Protein AF-A0A2E1KJW1-F1 (afdb_monomer)

Radius of gyration: 32.46 Å; Cα contacts (8 Å, |Δi|>4): 48; chains: 1; bounding box: 74×48×108 Å

Sequence (184 aa):
MDSSLVGLLSAVLAGAAVVVALVLAKLLSVRRAYRTAWRNCFRPGGDWSWRRGRRELADLVNLYFGGLLLVAGAGVLAGLLMVGAIVLYRADGWRSTGGYLSNEASGDVASPPGVLLCALCLLVGFAATVQLQVNAMTHYRKRLRSRRRQYRAVDDRRRRDAYLAESDSLEDEATSSPPSGFAG

pLDDT: mean 74.55, std 13.38, range [37.12, 91.81]

Structure (mmCIF, N/CA/C/O backbone):
data_AF-A0A2E1KJW1-F1
#
_entry.id   AF-A0A2E1KJW1-F1
#
loop_
_atom_site.group_PDB
_atom_site.id
_atom_site.type_symbol
_atom_site.label_atom_id
_atom_site.label_alt_id
_atom_site.label_comp_id
_atom_site.label_asym_id
_atom_site.label_entity_id
_atom_site.label_seq_id
_atom_site.pdbx_PDB_ins_code
_atom_site.Cartn_x
_atom_site.Cartn_y
_atom_site.Cartn_z
_atom_site.occupancy
_atom_site.B_iso_or_equiv
_atom_site.auth_seq_id
_atom_site.auth_comp_id
_atom_site.auth_asym_id
_atom_site.auth_atom_id
_atom_site.pdbx_PDB_model_num
ATOM 1 N N . MET A 1 1 ? 18.568 -17.577 -36.295 1.00 54.03 1 MET A N 1
ATOM 2 C CA . MET A 1 1 ? 17.895 -16.626 -35.386 1.00 54.03 1 MET A CA 1
ATOM 3 C C . MET A 1 1 ? 18.906 -15.564 -35.034 1.00 54.03 1 MET A C 1
ATOM 5 O O . MET A 1 1 ? 19.963 -15.916 -34.526 1.00 54.03 1 MET A O 1
ATOM 9 N N . ASP A 1 2 ? 18.608 -14.311 -35.353 1.00 70.06 2 ASP A N 1
ATOM 10 C CA . ASP A 1 2 ? 19.547 -13.208 -35.163 1.00 70.06 2 ASP A CA 1
ATOM 11 C C . ASP A 1 2 ? 19.798 -12.977 -33.671 1.00 70.06 2 ASP A C 1
ATOM 13 O O . ASP A 1 2 ? 18.869 -12.968 -32.857 1.00 70.06 2 ASP A O 1
ATOM 17 N N . SER A 1 3 ? 21.062 -12.792 -33.300 1.00 72.62 3 SER A N 1
ATOM 18 C CA . SER A 1 3 ? 21.500 -12.517 -31.925 1.00 72.62 3 SER A CA 1
ATOM 19 C C . SER A 1 3 ? 20.813 -11.282 -31.321 1.00 72.62 3 SER A C 1
ATOM 21 O O . SER A 1 3 ? 20.571 -11.233 -30.115 1.00 72.62 3 SER A O 1
ATOM 23 N N . SER A 1 4 ? 20.410 -10.328 -32.163 1.00 68.94 4 SER A N 1
ATOM 24 C CA . SER A 1 4 ? 19.613 -9.149 -31.803 1.00 68.94 4 SER A CA 1
ATOM 25 C C . SER A 1 4 ? 18.188 -9.499 -31.352 1.00 68.94 4 SER A C 1
ATOM 27 O O . SER A 1 4 ? 17.682 -8.929 -30.387 1.00 68.94 4 SER A O 1
ATOM 29 N N . LEU A 1 5 ? 17.551 -10.477 -31.997 1.00 73.00 5 LEU A N 1
ATOM 30 C CA . LEU A 1 5 ? 16.189 -10.922 -31.690 1.00 73.00 5 LEU A CA 1
ATOM 31 C C . LEU A 1 5 ? 16.152 -11.690 -30.360 1.00 73.00 5 LEU A C 1
ATOM 33 O O . LEU A 1 5 ? 15.242 -11.503 -29.552 1.00 73.00 5 LEU A O 1
ATOM 37 N N . VAL A 1 6 ? 17.192 -12.488 -30.093 1.00 77.69 6 VAL A N 1
ATOM 38 C CA . VAL A 1 6 ? 17.377 -13.199 -28.816 1.00 77.69 6 VAL A CA 1
ATOM 39 C C . VAL A 1 6 ? 17.620 -12.219 -27.660 1.00 77.69 6 VAL A C 1
ATOM 41 O O . VAL A 1 6 ? 17.035 -12.386 -26.590 1.00 77.69 6 VAL A O 1
ATOM 44 N N . GLY A 1 7 ? 18.426 -11.171 -27.874 1.00 74.38 7 GLY A N 1
ATOM 45 C CA . GLY A 1 7 ? 18.665 -10.122 -26.875 1.00 74.38 7 GLY A CA 1
ATOM 46 C C . GLY A 1 7 ? 17.419 -9.289 -26.549 1.00 74.38 7 GLY A C 1
ATOM 47 O O . GLY A 1 7 ? 17.171 -8.954 -25.393 1.00 74.38 7 GLY A O 1
ATOM 48 N N . LEU A 1 8 ? 16.588 -8.999 -27.552 1.00 73.62 8 LEU A N 1
ATOM 49 C CA . LEU A 1 8 ? 15.354 -8.236 -27.356 1.00 73.62 8 LEU A CA 1
ATOM 50 C C . LEU A 1 8 ? 14.294 -9.070 -26.616 1.00 73.62 8 LEU A C 1
ATOM 52 O O . LEU A 1 8 ? 13.663 -8.580 -25.679 1.00 73.62 8 LEU A O 1
ATOM 56 N N . LEU A 1 9 ? 14.155 -10.354 -26.965 1.00 77.19 9 LEU A N 1
ATOM 57 C CA . LEU A 1 9 ? 13.274 -11.291 -26.259 1.00 77.19 9 LEU A CA 1
ATOM 58 C C . LEU A 1 9 ? 13.678 -11.484 -24.793 1.00 77.19 9 LEU A C 1
ATOM 60 O O . LEU A 1 9 ? 12.808 -11.481 -23.921 1.00 77.19 9 LEU A O 1
ATOM 64 N N . SER A 1 10 ? 14.975 -11.621 -24.502 1.00 77.44 10 SER A N 1
ATOM 65 C CA . SER A 1 10 ? 15.451 -11.794 -23.125 1.00 77.44 10 SER A CA 1
ATOM 66 C C . SER A 1 10 ? 15.222 -10.542 -22.272 1.00 77.44 10 SER A C 1
ATOM 68 O O . SER A 1 10 ? 14.788 -10.666 -21.126 1.00 77.44 10 SER A O 1
ATOM 70 N N . ALA A 1 11 ? 15.405 -9.342 -22.835 1.00 73.19 11 ALA A N 1
ATOM 71 C CA . ALA A 1 11 ? 15.118 -8.079 -22.156 1.00 73.19 11 ALA A CA 1
ATOM 72 C C . ALA A 1 11 ? 13.618 -7.898 -21.856 1.00 73.19 11 ALA A C 1
ATOM 74 O O . ALA A 1 11 ? 13.251 -7.524 -20.740 1.00 73.19 11 ALA A O 1
ATOM 75 N N . VAL A 1 12 ? 12.740 -8.223 -22.813 1.00 76.38 12 VAL A N 1
ATOM 76 C CA . VAL A 1 12 ? 11.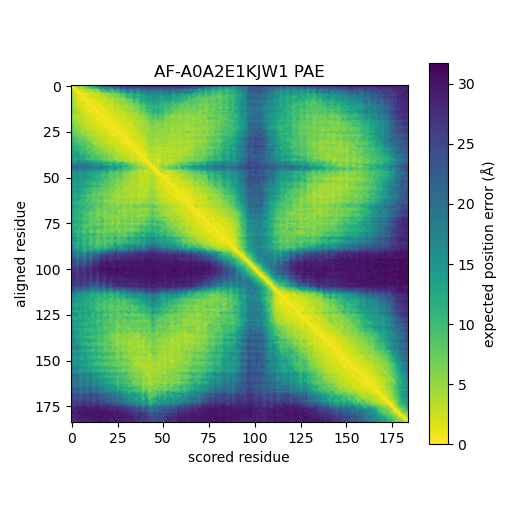279 -8.189 -22.613 1.00 76.38 12 VAL A CA 1
ATOM 77 C C . VAL A 1 12 ? 10.852 -9.183 -21.530 1.00 76.38 12 VAL A C 1
ATOM 79 O O . VAL A 1 12 ? 10.085 -8.822 -20.636 1.00 76.38 12 VAL A O 1
ATOM 82 N N . LEU A 1 13 ? 11.372 -10.414 -21.568 1.00 81.44 13 LEU A N 1
ATOM 83 C CA . LEU A 1 13 ? 11.085 -11.441 -20.562 1.00 81.44 13 LEU A CA 1
ATOM 84 C C . LEU A 1 13 ? 11.563 -11.025 -19.166 1.00 81.44 13 LEU A C 1
ATOM 86 O O . LEU A 1 13 ? 10.821 -11.184 -18.196 1.00 81.44 13 LEU A O 1
ATOM 90 N N . ALA A 1 14 ? 12.763 -10.450 -19.059 1.00 77.06 14 ALA A N 1
ATOM 91 C CA . ALA A 1 14 ? 13.293 -9.944 -17.796 1.00 77.06 14 ALA A CA 1
ATOM 92 C C . ALA A 1 14 ? 12.436 -8.792 -17.243 1.00 77.06 14 ALA A C 1
ATOM 94 O O . ALA A 1 14 ? 12.060 -8.812 -16.069 1.00 77.06 14 ALA A O 1
ATOM 95 N N . GLY A 1 15 ? 12.058 -7.826 -18.086 1.00 72.31 15 GLY A N 1
ATOM 96 C CA . GLY A 1 15 ? 11.175 -6.723 -17.700 1.00 72.31 15 GLY A CA 1
ATOM 97 C C . GLY A 1 15 ? 9.801 -7.208 -17.231 1.00 72.31 15 GLY A C 1
ATOM 98 O O . GLY A 1 15 ? 9.325 -6.804 -16.167 1.00 72.31 15 GLY A O 1
ATOM 99 N N . ALA A 1 16 ? 9.191 -8.140 -17.969 1.00 74.94 16 ALA A N 1
ATOM 100 C CA . ALA A 1 16 ? 7.921 -8.753 -17.592 1.00 74.94 16 ALA A CA 1
ATOM 101 C C . ALA A 1 16 ? 8.022 -9.500 -16.252 1.00 74.94 16 ALA A C 1
ATOM 103 O O . ALA A 1 16 ? 7.163 -9.326 -15.385 1.00 74.94 16 ALA A O 1
ATOM 104 N N . ALA A 1 17 ? 9.092 -10.271 -16.037 1.00 78.94 17 ALA A N 1
ATOM 105 C CA . ALA A 1 17 ? 9.323 -10.985 -14.784 1.00 78.94 17 ALA A CA 1
ATOM 106 C C . ALA A 1 17 ? 9.437 -10.029 -13.583 1.00 78.94 17 ALA A C 1
ATOM 108 O O . ALA A 1 17 ? 8.853 -10.295 -12.530 1.00 78.94 17 ALA A O 1
ATOM 109 N N . VAL A 1 18 ? 10.119 -8.890 -13.743 1.00 78.69 18 VAL A N 1
ATOM 110 C CA . VAL A 1 18 ? 10.229 -7.863 -12.693 1.00 78.69 18 VAL A CA 1
ATOM 111 C C . VAL A 1 18 ? 8.864 -7.257 -12.365 1.00 78.69 18 VAL A C 1
ATOM 113 O O . VAL A 1 18 ? 8.504 -7.165 -11.190 1.00 78.69 18 VAL A O 1
ATOM 116 N N . VAL A 1 19 ? 8.068 -6.893 -13.374 1.00 74.94 19 VAL A N 1
ATOM 117 C CA . VAL A 1 19 ? 6.715 -6.350 -13.156 1.00 74.94 19 VAL A CA 1
ATOM 118 C C . VAL A 1 19 ? 5.833 -7.366 -12.428 1.00 74.94 19 VAL A C 1
ATOM 120 O O . VAL A 1 19 ? 5.185 -7.023 -11.436 1.00 74.94 19 VAL A O 1
ATOM 123 N N . VAL A 1 20 ? 5.859 -8.633 -12.853 1.00 80.00 20 VAL A N 1
ATOM 124 C CA . VAL A 1 20 ? 5.116 -9.722 -12.202 1.00 80.00 20 VAL A CA 1
ATOM 125 C C . VAL A 1 20 ? 5.563 -9.901 -10.749 1.00 80.00 20 VAL A C 1
ATOM 127 O O . VAL A 1 20 ? 4.719 -9.988 -9.855 1.00 80.00 20 VAL A O 1
ATOM 130 N N . ALA A 1 21 ? 6.871 -9.888 -10.478 1.00 79.75 21 ALA A N 1
ATOM 131 C CA . ALA A 1 21 ? 7.405 -9.997 -9.124 1.00 79.75 21 ALA A CA 1
ATOM 132 C C . ALA A 1 21 ? 6.950 -8.833 -8.223 1.00 79.75 21 ALA A C 1
ATOM 134 O O . ALA A 1 21 ? 6.549 -9.062 -7.078 1.00 79.75 21 ALA A O 1
ATOM 135 N N . LEU A 1 22 ? 6.941 -7.598 -8.737 1.00 77.62 22 LEU A N 1
ATOM 136 C CA . LEU A 1 22 ? 6.462 -6.417 -8.010 1.00 77.62 22 LEU A CA 1
ATOM 137 C C . LEU A 1 22 ? 4.961 -6.504 -7.701 1.00 77.62 22 LEU A C 1
ATOM 139 O O . LEU A 1 22 ? 4.546 -6.231 -6.568 1.00 77.62 22 LEU A O 1
ATOM 143 N N . VAL A 1 23 ? 4.152 -6.946 -8.669 1.00 78.56 23 VAL A N 1
ATOM 144 C CA . VAL A 1 23 ? 2.714 -7.194 -8.482 1.00 78.56 23 VAL A CA 1
ATOM 145 C C . VAL A 1 23 ? 2.491 -8.238 -7.390 1.00 78.56 23 VAL A C 1
ATOM 147 O O . VAL A 1 23 ? 1.733 -7.994 -6.448 1.00 78.56 23 VAL A O 1
ATOM 150 N N . LEU A 1 24 ? 3.181 -9.379 -7.459 1.00 82.38 24 LEU A N 1
ATOM 151 C CA . LEU A 1 24 ? 3.071 -10.452 -6.467 1.00 82.38 24 LEU A CA 1
ATOM 152 C C . LEU A 1 24 ? 3.485 -9.989 -5.071 1.00 82.38 24 LEU A C 1
ATOM 154 O O . LEU A 1 24 ? 2.742 -10.195 -4.106 1.00 82.38 24 LEU A O 1
ATOM 158 N N . ALA A 1 25 ? 4.632 -9.320 -4.947 1.00 81.50 25 ALA A N 1
ATOM 159 C CA . ALA A 1 25 ? 5.093 -8.768 -3.678 1.00 81.50 25 ALA A CA 1
ATOM 160 C C . ALA A 1 25 ? 4.050 -7.810 -3.081 1.00 81.50 25 ALA A C 1
ATOM 162 O O . ALA A 1 25 ? 3.764 -7.850 -1.874 1.00 81.50 25 ALA A O 1
ATOM 163 N N . LYS A 1 26 ? 3.414 -6.990 -3.926 1.00 79.25 26 LYS A N 1
ATOM 164 C CA . LYS A 1 26 ? 2.377 -6.062 -3.487 1.00 79.25 26 LYS A CA 1
ATOM 165 C C . LYS A 1 26 ? 1.096 -6.776 -3.063 1.00 79.25 26 LYS A C 1
ATOM 167 O O . LYS A 1 26 ? 0.581 -6.471 -1.984 1.0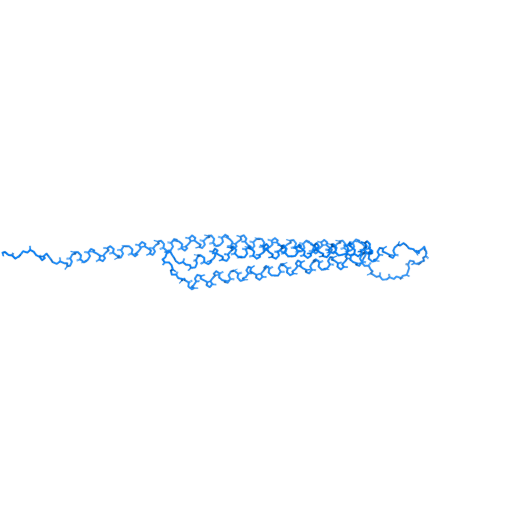0 79.25 26 LYS A O 1
ATOM 172 N N . LEU A 1 27 ? 0.624 -7.754 -3.835 1.00 79.56 27 LEU A N 1
ATOM 173 C CA . LEU A 1 27 ? -0.538 -8.579 -3.491 1.00 79.56 27 LEU A CA 1
ATOM 174 C C . LEU A 1 27 ? -0.329 -9.309 -2.162 1.00 79.56 27 LEU A C 1
ATOM 176 O O . LEU A 1 27 ? -1.214 -9.301 -1.307 1.00 79.56 27 LEU A O 1
ATOM 180 N N . LEU A 1 28 ? 0.859 -9.871 -1.930 1.00 83.81 28 LEU A N 1
ATOM 181 C CA . LEU A 1 28 ? 1.201 -10.516 -0.662 1.00 83.81 28 LEU A CA 1
ATOM 182 C C . LEU A 1 28 ? 1.206 -9.521 0.507 1.00 83.81 28 LEU A C 1
ATOM 184 O O . LEU A 1 28 ? 0.689 -9.834 1.584 1.00 83.81 28 LEU A O 1
ATOM 188 N N . SER A 1 29 ? 1.746 -8.316 0.306 1.00 81.50 29 SER A N 1
ATOM 189 C CA . SER A 1 29 ? 1.762 -7.256 1.322 1.00 81.50 29 SER A CA 1
ATOM 190 C C . SER A 1 29 ? 0.348 -6.801 1.701 1.00 81.50 29 SER A C 1
ATOM 192 O O . SER A 1 29 ? 0.015 -6.744 2.890 1.00 81.50 29 SER A O 1
ATOM 194 N N . VAL A 1 30 ? -0.510 -6.553 0.704 1.00 79.88 30 VAL A N 1
ATOM 195 C CA . VAL A 1 30 ? -1.915 -6.170 0.909 1.00 79.88 30 VAL A CA 1
ATOM 196 C C . VAL A 1 30 ? -2.696 -7.314 1.546 1.00 79.88 30 VAL A C 1
ATOM 198 O O . VAL A 1 30 ? -3.411 -7.086 2.513 1.00 79.88 30 VAL A O 1
ATOM 201 N N . ARG A 1 31 ? -2.501 -8.563 1.106 1.00 84.12 31 ARG A N 1
ATOM 202 C CA . ARG A 1 31 ? -3.163 -9.738 1.695 1.00 84.12 31 ARG A CA 1
ATOM 203 C C . ARG A 1 31 ? -2.821 -9.908 3.175 1.00 84.12 31 ARG A C 1
ATOM 205 O O . ARG A 1 31 ? -3.702 -10.208 3.981 1.00 84.12 31 ARG A O 1
ATOM 212 N N . ARG A 1 32 ? -1.552 -9.711 3.554 1.00 84.06 32 ARG A N 1
ATOM 213 C CA . ARG A 1 32 ? -1.122 -9.747 4.963 1.00 84.06 32 ARG A CA 1
ATOM 214 C C . ARG A 1 32 ? -1.782 -8.626 5.767 1.00 84.06 32 ARG A C 1
ATOM 216 O O . ARG A 1 32 ? -2.324 -8.906 6.834 1.00 84.06 32 ARG A O 1
ATOM 223 N N . ALA A 1 33 ? -1.780 -7.401 5.237 1.00 81.12 33 ALA A N 1
ATOM 224 C CA . ALA A 1 33 ? -2.428 -6.246 5.856 1.00 81.12 33 ALA A CA 1
ATOM 225 C C . ALA A 1 33 ? -3.940 -6.463 6.041 1.00 81.12 33 ALA A C 1
ATOM 227 O O . ALA A 1 33 ? -4.448 -6.287 7.149 1.00 81.12 33 ALA A O 1
ATOM 228 N N . TYR A 1 34 ? -4.616 -6.949 4.997 1.00 83.62 34 TYR A N 1
ATOM 229 C CA . TYR A 1 34 ? -6.035 -7.288 4.988 1.00 83.62 34 TYR A CA 1
ATOM 230 C C . TYR A 1 34 ? -6.374 -8.287 6.092 1.00 83.62 34 TYR A C 1
ATOM 232 O O . TYR A 1 34 ? -7.239 -8.013 6.915 1.00 83.62 34 TYR A O 1
ATOM 240 N N . ARG A 1 35 ? -5.644 -9.408 6.196 1.00 85.75 35 ARG A N 1
ATOM 241 C CA . ARG A 1 35 ? -5.894 -10.398 7.261 1.00 85.75 35 ARG A CA 1
ATOM 242 C C . ARG A 1 35 ? -5.772 -9.795 8.661 1.00 85.75 35 ARG A C 1
ATOM 244 O O . ARG A 1 35 ? -6.568 -10.122 9.538 1.00 85.75 35 ARG A O 1
ATOM 251 N N . THR A 1 36 ? -4.775 -8.941 8.900 1.00 82.88 36 THR A N 1
ATOM 252 C CA . THR A 1 36 ? -4.613 -8.287 10.209 1.00 82.88 36 THR A CA 1
ATOM 253 C C . THR A 1 36 ? -5.707 -7.267 10.503 1.00 82.88 36 THR A C 1
ATOM 255 O O . THR A 1 36 ? -6.184 -7.217 11.633 1.00 82.88 36 THR A O 1
ATOM 258 N N . ALA A 1 37 ? -6.128 -6.493 9.505 1.00 84.06 37 ALA A N 1
ATOM 259 C CA . ALA A 1 37 ? -7.231 -5.549 9.625 1.00 84.06 37 ALA A CA 1
ATOM 260 C C . ALA A 1 37 ? -8.561 -6.273 9.889 1.00 84.06 37 ALA A C 1
ATOM 262 O O . ALA A 1 37 ? -9.295 -5.914 10.806 1.00 84.06 37 ALA A O 1
ATOM 263 N N . TRP A 1 38 ? -8.813 -7.367 9.167 1.00 85.69 38 TRP A N 1
ATOM 264 C CA . TRP A 1 38 ? -10.008 -8.193 9.322 1.00 85.69 38 TRP A CA 1
ATOM 265 C C . TRP A 1 38 ? -10.120 -8.779 10.733 1.00 85.69 38 TRP A C 1
ATOM 267 O O . TRP A 1 38 ? -11.168 -8.696 11.363 1.00 85.69 38 TRP A O 1
ATOM 277 N N . ARG A 1 39 ? -9.008 -9.271 11.298 1.00 84.19 39 ARG A N 1
ATOM 278 C CA . ARG A 1 39 ? -8.963 -9.746 12.693 1.00 84.19 39 ARG A CA 1
ATOM 279 C C . ARG A 1 39 ? -9.291 -8.660 13.720 1.00 84.19 39 ARG A C 1
ATOM 281 O O . ARG A 1 39 ? -9.816 -8.987 14.774 1.00 84.19 39 ARG A O 1
ATOM 288 N N . ASN A 1 40 ? -8.993 -7.392 13.438 1.00 82.69 40 ASN A N 1
ATOM 289 C CA . ASN A 1 40 ? -9.325 -6.286 14.345 1.00 82.69 40 ASN A CA 1
ATOM 290 C C . ASN A 1 40 ? -10.816 -5.908 14.308 1.00 82.69 40 ASN A C 1
ATOM 292 O O . ASN A 1 40 ? -11.286 -5.174 15.179 1.00 82.69 40 ASN A O 1
ATOM 296 N N . CYS A 1 41 ? -11.550 -6.368 13.295 1.00 85.50 41 CYS A N 1
ATOM 297 C CA . CYS A 1 41 ? -12.973 -6.087 13.149 1.00 85.50 41 CYS A CA 1
ATOM 298 C C . CYS A 1 41 ? -13.842 -7.013 14.009 1.00 85.50 41 CYS A C 1
ATOM 300 O O . CYS A 1 41 ? -14.960 -6.634 14.362 1.00 85.50 41 CYS A O 1
ATOM 302 N N . PHE A 1 42 ? -13.308 -8.175 14.389 1.00 85.25 42 PHE A N 1
ATOM 303 C CA . PHE A 1 42 ? -13.938 -9.089 15.331 1.00 85.25 42 PHE A CA 1
ATOM 304 C C . PHE A 1 42 ? -13.657 -8.667 16.771 1.00 85.25 42 PHE A C 1
ATOM 306 O O . PHE A 1 42 ? -12.525 -8.346 17.146 1.00 85.25 42 PHE A O 1
ATOM 313 N N . ARG A 1 43 ? -14.708 -8.670 17.583 1.00 80.88 43 ARG A N 1
ATOM 314 C CA . ARG A 1 43 ? -14.612 -8.571 19.036 1.00 80.88 43 ARG A CA 1
ATOM 315 C C . ARG A 1 43 ? -14.106 -9.892 19.608 1.00 80.88 43 ARG A C 1
ATOM 317 O O . ARG A 1 43 ? -14.244 -10.935 18.969 1.00 80.88 43 ARG A O 1
ATOM 324 N N . PRO A 1 44 ? -13.570 -9.889 20.834 1.00 76.75 44 PRO A N 1
ATOM 325 C CA . PRO A 1 44 ? -13.067 -11.114 21.437 1.00 76.75 44 PRO A CA 1
ATOM 326 C C . PRO A 1 44 ? -14.178 -12.111 21.849 1.00 76.75 44 PRO A C 1
ATOM 328 O O . PRO A 1 44 ? -13.847 -13.193 22.316 1.00 76.75 44 PRO A O 1
ATOM 331 N N . GLY A 1 45 ? -15.461 -11.780 21.637 1.00 77.25 45 GLY A N 1
ATOM 332 C CA . GLY A 1 45 ? -16.608 -12.706 21.686 1.00 77.25 45 GLY A CA 1
ATOM 333 C C . GLY A 1 45 ? -17.078 -13.227 20.317 1.00 77.25 45 GLY A C 1
ATOM 334 O O . GLY A 1 45 ? -18.123 -13.849 20.238 1.00 77.25 45 GLY A O 1
ATOM 335 N N . GLY A 1 46 ? -16.349 -12.951 19.229 1.00 80.50 46 GLY A N 1
ATOM 336 C CA . GLY A 1 46 ? -16.716 -13.389 17.873 1.00 80.50 46 GLY A CA 1
ATOM 337 C C . GLY A 1 46 ? -17.624 -12.421 17.106 1.00 80.50 46 GLY A C 1
ATOM 338 O O . GLY A 1 46 ? -17.716 -12.520 15.885 1.00 80.50 46 GLY A O 1
ATOM 339 N N . ASP A 1 47 ? -18.209 -11.425 17.775 1.00 86.31 47 ASP A N 1
ATOM 340 C CA . ASP A 1 47 ? -19.076 -10.444 17.120 1.00 86.31 47 ASP A CA 1
ATOM 341 C C . ASP A 1 47 ? -18.327 -9.513 16.166 1.00 86.31 47 ASP A C 1
ATOM 343 O O . ASP A 1 47 ? -17.294 -8.915 16.495 1.00 86.31 47 ASP A O 1
ATOM 347 N N . TRP A 1 48 ? -18.915 -9.302 14.994 1.00 86.94 48 TRP A N 1
ATOM 348 C CA . TRP A 1 48 ? -18.418 -8.358 14.006 1.00 86.94 48 TRP A CA 1
ATOM 349 C C . TRP A 1 48 ? -18.809 -6.911 14.337 1.00 86.94 48 TRP A C 1
ATOM 351 O O . TRP A 1 48 ? -19.966 -6.602 14.622 1.00 86.94 48 TRP A O 1
ATOM 361 N N . SER A 1 49 ? -17.861 -5.974 14.224 1.00 86.19 49 SER A N 1
ATOM 362 C CA . SER A 1 49 ? -18.144 -4.540 14.350 1.00 86.19 49 SER A CA 1
ATOM 363 C C . SER A 1 49 ? -18.087 -3.813 13.007 1.00 86.19 49 SER A C 1
ATOM 365 O O . SER A 1 49 ? -17.012 -3.486 12.499 1.00 86.19 49 SER A O 1
ATOM 367 N N . TRP A 1 50 ? -19.257 -3.422 12.493 1.00 85.81 50 TRP A N 1
ATOM 368 C CA . TRP A 1 50 ? -19.374 -2.659 11.243 1.00 85.81 50 TRP A CA 1
ATOM 369 C C . TRP A 1 50 ? -18.599 -1.330 11.256 1.00 85.81 50 TRP A C 1
ATOM 371 O O . TRP A 1 50 ? -17.960 -0.967 10.268 1.00 85.81 50 TRP A O 1
ATOM 381 N N . ARG A 1 51 ? -18.588 -0.608 12.390 1.00 84.12 51 ARG A N 1
ATOM 382 C CA . ARG A 1 51 ? -17.840 0.660 12.519 1.00 84.12 51 ARG A CA 1
ATOM 383 C C . ARG A 1 51 ? -16.322 0.461 12.413 1.00 84.12 51 ARG A C 1
ATOM 385 O O . ARG A 1 51 ? -15.658 1.317 11.831 1.00 84.12 51 ARG A O 1
ATOM 392 N N . ARG A 1 52 ? -15.775 -0.634 12.964 1.00 84.69 52 ARG A N 1
ATOM 393 C CA . ARG A 1 52 ? -14.345 -0.983 12.820 1.00 84.69 52 ARG A CA 1
ATOM 394 C C . ARG A 1 52 ? -14.053 -1.386 11.373 1.00 84.69 52 ARG A C 1
ATOM 396 O O . ARG A 1 52 ? -13.136 -0.833 10.773 1.00 84.69 52 ARG A O 1
ATOM 403 N N . GLY A 1 53 ? -14.915 -2.227 10.796 1.00 85.62 53 GLY A N 1
ATOM 404 C CA . GLY A 1 53 ? -14.834 -2.675 9.404 1.00 85.62 53 GLY A CA 1
ATOM 405 C C . GLY A 1 53 ? -14.725 -1.533 8.394 1.00 85.62 53 GLY A C 1
ATOM 406 O O . GLY A 1 53 ? -13.780 -1.511 7.612 1.00 85.62 53 GLY A O 1
ATOM 407 N N . ARG A 1 54 ? -15.621 -0.535 8.443 1.00 87.19 54 ARG A N 1
ATOM 408 C CA . ARG A 1 54 ? -15.584 0.593 7.488 1.00 87.19 54 ARG A CA 1
ATOM 409 C C . ARG A 1 54 ? -14.274 1.384 7.529 1.00 87.19 54 ARG A C 1
ATOM 411 O O . ARG A 1 54 ? -13.761 1.758 6.480 1.00 87.19 54 ARG A O 1
ATOM 418 N N . ARG A 1 55 ? -13.737 1.656 8.724 1.00 83.00 55 ARG A N 1
ATOM 419 C CA . ARG A 1 55 ? -12.502 2.450 8.878 1.00 83.00 55 ARG A CA 1
ATOM 420 C C . ARG A 1 55 ? -11.285 1.693 8.364 1.00 83.00 55 ARG A C 1
ATOM 422 O O . ARG A 1 55 ? -10.462 2.264 7.661 1.00 83.00 55 ARG A O 1
ATOM 429 N N . GLU A 1 56 ? -11.195 0.411 8.700 1.00 86.38 56 GLU A N 1
ATOM 430 C CA . GLU A 1 56 ? -10.104 -0.441 8.235 1.00 86.38 56 GLU A CA 1
ATOM 431 C C . GLU A 1 56 ? -10.181 -0.685 6.719 1.00 86.38 56 GLU A C 1
ATOM 433 O O . GLU A 1 56 ? -9.150 -0.681 6.049 1.00 86.38 56 GLU A O 1
ATOM 438 N N . LEU A 1 57 ? -11.391 -0.813 6.158 1.00 86.00 57 LEU A N 1
ATOM 439 C CA . LEU A 1 57 ? -11.608 -0.925 4.715 1.00 86.00 57 LEU A CA 1
ATOM 440 C C . LEU A 1 57 ? -11.168 0.343 3.974 1.00 86.00 57 LEU A C 1
ATOM 442 O O . LEU A 1 57 ? -10.443 0.233 2.993 1.00 86.00 57 LEU A O 1
ATOM 446 N N . ALA A 1 58 ? -11.553 1.532 4.446 1.00 83.75 58 ALA A N 1
ATOM 447 C CA . ALA A 1 58 ? -11.166 2.793 3.810 1.00 83.75 58 ALA A CA 1
ATOM 448 C C . ALA A 1 58 ? -9.638 2.964 3.752 1.00 83.75 58 ALA A C 1
ATOM 450 O O . ALA A 1 58 ? -9.086 3.296 2.701 1.00 83.75 58 ALA A O 1
ATOM 451 N N . ASP A 1 59 ? -8.942 2.666 4.854 1.00 82.12 59 ASP A N 1
ATOM 452 C CA . ASP A 1 59 ? -7.481 2.747 4.901 1.00 82.12 59 ASP A CA 1
ATOM 453 C C . ASP A 1 59 ? -6.817 1.697 3.976 1.00 82.12 59 ASP A C 1
ATOM 455 O O . ASP A 1 59 ? -5.823 1.995 3.308 1.00 82.12 59 ASP A O 1
ATOM 459 N N . LEU A 1 60 ? -7.373 0.479 3.886 1.00 83.50 60 LEU A N 1
ATOM 460 C CA . LEU A 1 60 ? -6.895 -0.566 2.969 1.00 83.50 60 LEU A CA 1
ATOM 461 C C . LEU A 1 60 ? -7.109 -0.207 1.500 1.00 83.50 60 LEU A C 1
ATOM 463 O O . LEU A 1 60 ? -6.217 -0.436 0.687 1.00 83.50 60 LEU A O 1
ATOM 467 N N . VAL A 1 61 ? -8.276 0.343 1.166 1.00 84.75 61 VAL A N 1
ATOM 468 C CA . VAL A 1 61 ? -8.616 0.783 -0.190 1.00 84.75 61 VAL A CA 1
ATOM 469 C C . VAL A 1 61 ? -7.645 1.872 -0.634 1.00 84.75 61 VAL A C 1
ATOM 471 O O . VAL A 1 61 ? -7.057 1.762 -1.707 1.00 84.75 61 VAL A O 1
ATOM 474 N N . ASN A 1 62 ? -7.379 2.862 0.221 1.00 83.50 62 ASN A N 1
ATOM 475 C CA . ASN A 1 62 ? -6.417 3.919 -0.085 1.00 83.50 62 ASN A CA 1
ATOM 476 C C . ASN A 1 62 ? -4.994 3.360 -0.305 1.00 83.50 62 ASN A C 1
ATOM 478 O O . ASN A 1 62 ? -4.300 3.708 -1.260 1.00 83.50 62 ASN A O 1
ATOM 482 N N . LEU A 1 63 ? -4.575 2.408 0.535 1.00 82.00 63 LEU A N 1
ATOM 483 C CA . LEU A 1 63 ? -3.283 1.731 0.402 1.00 82.00 63 LEU A CA 1
ATOM 484 C C . LEU A 1 63 ? -3.182 0.857 -0.865 1.00 82.00 63 LEU A C 1
ATOM 486 O O . LEU A 1 63 ? -2.089 0.703 -1.428 1.00 82.00 63 LEU A O 1
ATOM 490 N N . TYR A 1 64 ? -4.299 0.263 -1.289 1.00 83.25 64 TYR A N 1
ATOM 491 C CA . TYR A 1 64 ? -4.404 -0.519 -2.517 1.00 83.25 64 TYR A CA 1
ATOM 492 C C . TYR A 1 64 ? -4.297 0.382 -3.747 1.00 83.25 64 TYR A C 1
ATOM 494 O O . TYR A 1 64 ? -3.433 0.131 -4.584 1.00 83.25 64 TYR A O 1
ATOM 502 N N . PHE A 1 65 ? -5.068 1.473 -3.811 1.00 80.62 65 PHE A N 1
ATOM 503 C CA . PHE A 1 65 ? -5.007 2.444 -4.911 1.00 80.62 65 PHE A CA 1
ATOM 504 C C . PHE A 1 65 ? -3.621 3.072 -5.058 1.00 80.62 65 PHE A C 1
ATOM 506 O O . PHE A 1 65 ? -3.058 3.055 -6.151 1.00 80.62 65 PHE A O 1
ATOM 513 N N . GLY A 1 66 ? -3.004 3.518 -3.957 1.00 78.56 66 GLY A N 1
ATOM 514 C CA . GLY A 1 66 ? -1.626 4.020 -3.993 1.00 78.56 66 GLY A CA 1
ATOM 515 C C . GLY A 1 66 ? -0.608 2.965 -4.450 1.00 78.56 66 GLY A C 1
ATOM 516 O O . GLY A 1 66 ? 0.472 3.294 -4.924 1.00 78.56 66 GLY A O 1
ATOM 517 N N . GLY A 1 67 ? -0.932 1.676 -4.320 1.00 78.38 67 GLY A N 1
ATOM 518 C CA . GLY A 1 67 ? -0.138 0.581 -4.872 1.00 78.38 67 GLY A CA 1
ATOM 519 C C . GLY A 1 67 ? -0.361 0.266 -6.322 1.00 78.38 67 GLY A C 1
ATOM 520 O O . GLY A 1 67 ? 0.614 0.011 -7.021 1.00 78.38 67 GLY A O 1
ATOM 521 N N . LEU A 1 68 ? -1.609 0.314 -6.758 1.00 79.62 68 LEU A N 1
ATOM 522 C CA . LEU A 1 68 ? -1.952 0.173 -8.156 1.00 79.62 68 LEU A CA 1
ATOM 523 C C . LEU A 1 68 ? -1.249 1.258 -8.980 1.00 79.62 68 LEU A C 1
ATOM 525 O O . LEU A 1 68 ? -0.602 0.941 -9.970 1.00 79.62 68 LEU A O 1
ATOM 529 N N . LEU A 1 69 ? -1.292 2.509 -8.508 1.00 79.44 69 LEU A N 1
ATOM 530 C CA . LEU A 1 69 ? -0.618 3.638 -9.150 1.00 79.44 69 LEU A CA 1
ATOM 531 C C . LEU A 1 69 ? 0.898 3.446 -9.221 1.00 79.44 69 LEU A C 1
ATOM 533 O O . LEU A 1 69 ? 1.499 3.754 -10.244 1.00 79.44 69 LEU A O 1
ATOM 537 N N . LEU A 1 70 ? 1.518 2.895 -8.174 1.00 80.62 70 LEU A N 1
ATOM 538 C CA . LEU A 1 70 ? 2.958 2.658 -8.184 1.00 80.62 70 LEU A CA 1
ATOM 539 C C . LEU A 1 70 ? 3.364 1.548 -9.161 1.00 80.62 70 LEU A C 1
ATOM 541 O O . LEU A 1 70 ? 4.339 1.698 -9.889 1.00 80.62 70 LEU A O 1
ATOM 545 N N . VAL A 1 71 ? 2.613 0.446 -9.203 1.00 80.06 71 VAL A N 1
ATOM 546 C CA . VAL A 1 71 ? 2.854 -0.642 -10.164 1.00 80.06 71 VAL A CA 1
ATOM 547 C C . VAL A 1 71 ? 2.612 -0.161 -11.596 1.00 80.06 71 VAL A C 1
ATOM 549 O O . VAL A 1 71 ? 3.419 -0.449 -12.475 1.00 80.06 71 VAL A O 1
ATOM 552 N N . ALA A 1 72 ? 1.542 0.605 -11.827 1.00 78.00 72 ALA A N 1
ATOM 553 C CA . ALA A 1 72 ? 1.263 1.213 -13.124 1.00 78.00 72 ALA A CA 1
ATOM 554 C C . ALA A 1 72 ? 2.393 2.168 -13.541 1.00 78.00 72 ALA A C 1
ATOM 556 O O . ALA A 1 72 ? 2.897 2.065 -14.656 1.00 78.00 72 ALA A O 1
ATOM 557 N N . GLY A 1 73 ? 2.860 3.023 -12.625 1.00 77.56 73 GLY A N 1
ATOM 558 C CA . GLY A 1 73 ? 4.007 3.903 -12.845 1.00 77.56 73 GLY A CA 1
ATOM 559 C C . GLY A 1 73 ? 5.290 3.136 -13.170 1.00 77.56 73 GLY A C 1
ATOM 560 O O . GLY A 1 73 ? 5.991 3.504 -14.106 1.00 77.56 73 GLY A O 1
ATOM 561 N N . ALA A 1 74 ? 5.562 2.028 -12.471 1.00 77.56 74 ALA A N 1
ATOM 562 C CA . ALA A 1 74 ? 6.701 1.152 -12.758 1.00 77.56 74 ALA A CA 1
ATOM 563 C C . ALA A 1 74 ? 6.611 0.530 -14.160 1.00 77.56 74 ALA A C 1
ATOM 565 O O . ALA A 1 74 ? 7.611 0.457 -14.871 1.00 77.56 74 ALA A O 1
ATOM 566 N N . GLY A 1 75 ? 5.411 0.102 -14.564 1.00 75.62 75 GLY A N 1
ATOM 567 C CA . GLY A 1 75 ? 5.155 -0.445 -15.895 1.00 75.62 75 GLY A CA 1
ATOM 568 C C . GLY A 1 75 ? 5.379 0.587 -17.001 1.00 75.62 75 GLY A C 1
ATOM 569 O O . GLY A 1 75 ? 6.063 0.294 -17.978 1.00 75.62 75 GLY A O 1
ATOM 570 N N . VAL A 1 76 ? 4.874 1.812 -16.819 1.00 79.81 76 VAL A N 1
ATOM 571 C CA . VAL A 1 76 ? 5.112 2.928 -17.752 1.00 79.81 76 VAL A CA 1
ATOM 572 C C . VAL A 1 76 ? 6.605 3.252 -17.840 1.00 79.81 76 VAL A C 1
ATOM 574 O O . VAL A 1 76 ? 7.133 3.387 -18.940 1.00 79.81 76 VAL A O 1
ATOM 577 N N . LEU A 1 77 ? 7.303 3.308 -16.701 1.00 78.81 77 LEU A N 1
ATOM 578 C CA . LEU A 1 77 ? 8.746 3.545 -16.641 1.00 78.81 77 LEU A CA 1
ATOM 579 C C . LEU A 1 77 ? 9.532 2.491 -17.429 1.00 78.81 77 LEU A C 1
ATOM 581 O O . LEU A 1 77 ? 10.380 2.829 -18.249 1.00 78.81 77 LEU A O 1
ATOM 585 N N . ALA A 1 78 ? 9.226 1.212 -17.197 1.00 73.62 78 ALA A N 1
ATOM 586 C CA . ALA A 1 78 ? 9.860 0.098 -17.890 1.00 73.62 78 ALA A CA 1
ATOM 587 C C . ALA A 1 78 ? 9.580 0.143 -19.400 1.00 73.62 78 ALA A C 1
ATOM 589 O O . ALA A 1 78 ? 10.492 -0.067 -20.196 1.00 73.62 78 ALA A O 1
ATOM 590 N N . GLY A 1 79 ? 8.347 0.475 -19.798 1.00 71.94 79 GLY A N 1
ATOM 591 C CA . GLY A 1 79 ? 7.976 0.663 -21.200 1.00 71.94 79 GLY A CA 1
ATOM 592 C C . GLY A 1 79 ? 8.770 1.785 -21.871 1.00 71.94 79 GLY A C 1
ATOM 593 O O . GLY A 1 79 ? 9.334 1.575 -22.942 1.00 71.94 79 GLY A O 1
ATOM 594 N N . LEU A 1 80 ? 8.886 2.946 -21.219 1.00 77.94 80 LEU A N 1
ATOM 595 C CA . LEU A 1 80 ? 9.672 4.076 -21.726 1.00 77.94 80 LEU A CA 1
ATOM 596 C C . LEU A 1 80 ? 11.159 3.731 -21.861 1.00 77.94 80 LEU A C 1
ATOM 598 O O . LEU A 1 80 ? 11.767 4.055 -22.879 1.00 77.94 80 LEU A O 1
ATOM 602 N N . LEU A 1 81 ? 11.736 3.038 -20.875 1.00 76.00 81 LEU A N 1
ATOM 603 C CA . LEU A 1 81 ? 13.130 2.592 -20.936 1.00 76.00 81 LEU A CA 1
ATOM 604 C C . LEU A 1 81 ? 13.357 1.576 -22.062 1.00 76.00 81 LEU A C 1
ATOM 606 O O . LEU A 1 81 ? 14.357 1.674 -22.767 1.00 76.00 81 LEU A O 1
ATOM 610 N N . MET A 1 82 ? 12.425 0.645 -22.277 1.00 72.81 82 MET A N 1
ATOM 611 C CA . MET A 1 82 ? 12.497 -0.317 -23.382 1.00 72.81 82 MET A CA 1
ATOM 612 C C . MET A 1 82 ? 12.405 0.368 -24.746 1.00 72.81 82 MET A C 1
ATOM 614 O O . MET A 1 82 ? 13.208 0.074 -25.627 1.00 72.81 82 MET A O 1
ATOM 618 N N . VAL A 1 83 ? 11.473 1.309 -24.925 1.00 74.50 83 VAL A N 1
ATOM 619 C CA . VAL A 1 83 ? 11.367 2.093 -26.167 1.00 74.50 83 VAL A CA 1
ATOM 620 C C . VAL A 1 83 ? 12.641 2.906 -26.394 1.00 74.50 83 VAL A C 1
ATOM 622 O O . VAL A 1 83 ? 13.189 2.873 -27.493 1.00 74.50 83 VAL A O 1
ATOM 625 N N . GLY A 1 84 ? 13.165 3.565 -25.355 1.00 69.62 84 GLY A N 1
ATOM 626 C CA . GLY A 1 84 ? 14.432 4.295 -25.421 1.00 69.62 84 GLY A CA 1
ATOM 627 C C . GLY A 1 84 ? 15.613 3.400 -25.805 1.00 69.62 84 GLY A C 1
ATOM 628 O O . GLY A 1 84 ? 16.388 3.759 -26.687 1.00 69.62 84 GLY A O 1
ATOM 629 N N . ALA A 1 85 ? 15.715 2.206 -25.216 1.00 68.75 85 ALA A N 1
ATOM 630 C CA . ALA A 1 85 ? 16.752 1.230 -25.546 1.00 68.75 85 ALA A CA 1
ATOM 631 C C . ALA A 1 85 ? 16.639 0.724 -26.993 1.00 68.75 85 ALA A C 1
ATOM 633 O O . ALA A 1 85 ? 17.652 0.614 -27.676 1.00 68.75 85 ALA A O 1
ATOM 634 N N . ILE A 1 86 ? 15.423 0.465 -27.489 1.00 69.31 86 ILE A N 1
ATOM 635 C CA . ILE A 1 86 ? 15.190 0.053 -28.883 1.00 69.31 86 ILE A CA 1
ATOM 636 C C . ILE A 1 86 ? 15.588 1.169 -29.855 1.00 69.31 86 ILE A C 1
ATOM 638 O O . ILE A 1 86 ? 16.223 0.893 -30.873 1.00 69.31 86 ILE A O 1
ATOM 642 N N . VAL A 1 87 ? 15.230 2.421 -29.550 1.00 70.62 87 VAL A N 1
ATOM 643 C CA . VAL A 1 87 ? 15.587 3.586 -30.372 1.00 70.62 87 VAL A CA 1
ATOM 644 C C . VAL A 1 87 ? 17.102 3.784 -30.400 1.00 70.62 87 VAL A C 1
ATOM 646 O O . VAL A 1 87 ? 17.662 3.918 -31.484 1.00 70.62 87 VAL A O 1
ATOM 649 N N . LEU A 1 88 ? 17.774 3.730 -29.245 1.00 66.25 88 LEU A N 1
ATOM 650 C CA . LEU A 1 88 ? 19.234 3.840 -29.155 1.00 66.25 88 LEU A CA 1
ATOM 651 C C . LEU A 1 88 ? 19.946 2.691 -29.882 1.00 66.25 88 LEU A C 1
ATOM 653 O O . LEU A 1 88 ? 20.853 2.939 -30.669 1.00 66.25 88 LEU A O 1
ATOM 657 N N . TYR A 1 89 ? 19.491 1.448 -29.700 1.00 64.31 89 TYR A N 1
ATOM 658 C CA . TYR A 1 89 ? 20.067 0.279 -30.371 1.00 64.31 89 TYR A CA 1
ATOM 659 C C . TYR A 1 89 ? 19.905 0.344 -31.897 1.00 64.31 89 TYR A C 1
ATOM 661 O O . TYR A 1 89 ? 20.819 -0.013 -32.640 1.00 64.31 89 TYR A O 1
ATOM 669 N N . ARG A 1 90 ? 18.761 0.842 -32.392 1.00 62.88 90 ARG A N 1
ATOM 670 C CA . ARG A 1 90 ? 18.580 1.114 -33.827 1.00 62.88 90 ARG A CA 1
ATO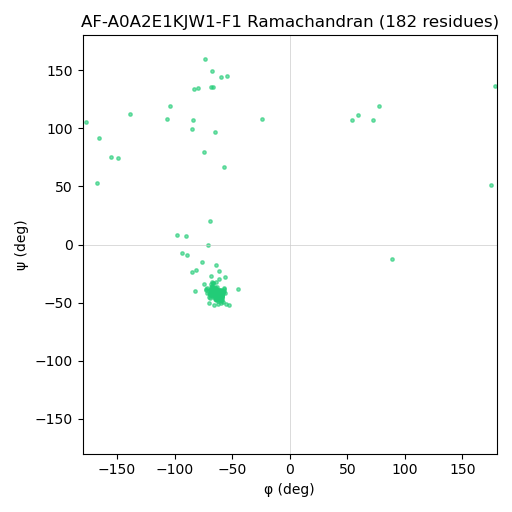M 671 C C . ARG A 1 90 ? 19.446 2.273 -34.313 1.00 62.88 90 ARG A C 1
ATOM 673 O O . ARG A 1 90 ? 19.954 2.179 -35.423 1.00 62.88 90 ARG A O 1
ATOM 680 N N . ALA A 1 91 ? 19.623 3.326 -33.517 1.00 58.66 91 ALA A N 1
ATOM 681 C CA . ALA A 1 91 ? 20.445 4.480 -33.877 1.00 58.66 91 ALA A CA 1
ATOM 682 C C . ALA A 1 91 ? 21.944 4.134 -33.957 1.00 58.66 91 ALA A C 1
ATOM 684 O O . ALA A 1 91 ? 22.630 4.610 -34.859 1.00 58.66 91 ALA A O 1
ATOM 685 N N . ASP A 1 92 ? 22.447 3.250 -33.093 1.00 49.62 92 ASP A N 1
ATOM 686 C CA . ASP A 1 92 ? 23.834 2.769 -33.172 1.00 49.62 92 ASP A CA 1
ATOM 687 C C . ASP A 1 92 ? 24.083 1.897 -34.417 1.00 49.62 92 ASP A C 1
ATOM 689 O O . ASP A 1 92 ? 25.178 1.921 -34.979 1.00 49.62 92 ASP A O 1
ATOM 693 N N . GLY A 1 93 ? 23.050 1.224 -34.940 1.00 46.34 93 GLY A N 1
ATOM 694 C CA . GLY A 1 93 ? 23.106 0.543 -36.240 1.00 46.34 93 GLY A CA 1
ATOM 695 C C . GLY A 1 93 ? 23.318 1.482 -37.437 1.00 46.34 93 GLY A C 1
ATOM 696 O O . GLY A 1 93 ? 23.738 1.028 -38.496 1.00 46.34 93 GLY A O 1
ATOM 697 N N . TRP A 1 94 ? 23.072 2.787 -37.278 1.00 42.25 94 TRP A N 1
ATOM 698 C CA . TRP A 1 94 ? 23.288 3.802 -38.319 1.00 42.25 94 TRP A CA 1
ATOM 699 C C . TRP A 1 94 ? 24.668 4.461 -38.207 1.00 42.25 94 TRP A C 1
ATOM 701 O O . TRP A 1 94 ? 25.067 5.222 -39.086 1.00 42.25 94 TRP A O 1
ATOM 711 N N . ARG A 1 95 ? 25.425 4.175 -37.139 1.00 45.44 95 ARG A N 1
ATOM 712 C CA . ARG A 1 95 ? 26.681 4.868 -36.824 1.00 45.44 95 ARG A CA 1
ATOM 713 C C . ARG A 1 95 ? 27.943 4.254 -37.423 1.00 45.44 95 ARG A C 1
ATOM 715 O O . ARG A 1 95 ? 29.032 4.730 -37.123 1.00 45.44 95 ARG A O 1
ATOM 722 N N . SER A 1 96 ? 27.840 3.255 -38.299 1.00 43.41 96 SER A N 1
ATOM 723 C CA . SER A 1 96 ? 29.027 2.727 -38.981 1.00 43.41 96 SER A CA 1
ATOM 724 C C . SER A 1 96 ? 28.720 2.061 -40.324 1.00 43.41 96 SER A C 1
ATOM 726 O O . SER A 1 96 ? 28.780 0.838 -40.424 1.00 43.41 96 SER A O 1
ATOM 728 N N . THR A 1 97 ? 28.439 2.846 -41.373 1.00 42.41 97 THR A N 1
ATOM 729 C CA . THR A 1 97 ? 28.863 2.544 -42.769 1.00 42.41 97 THR A CA 1
ATOM 730 C C . THR A 1 97 ? 28.677 3.743 -43.714 1.00 42.41 97 THR A C 1
ATOM 732 O O . THR A 1 97 ? 28.057 3.649 -44.766 1.00 42.41 97 THR A O 1
ATOM 735 N N . GLY A 1 98 ? 29.210 4.911 -43.364 1.00 37.47 98 GLY A N 1
ATOM 736 C CA . GLY A 1 98 ? 29.152 6.056 -44.275 1.00 37.47 98 GLY A CA 1
ATOM 737 C C . GLY A 1 98 ? 30.100 7.152 -43.846 1.00 37.47 98 GLY A C 1
ATOM 738 O O . GLY A 1 98 ? 29.746 7.989 -43.023 1.00 37.47 98 GLY A O 1
ATOM 739 N N . GLY A 1 99 ? 31.325 7.116 -44.364 1.00 42.25 99 GLY A N 1
ATOM 740 C CA . GLY A 1 99 ? 32.220 8.259 -44.273 1.00 42.25 99 GLY A CA 1
ATOM 741 C C . GLY A 1 99 ? 31.604 9.479 -44.958 1.00 42.25 99 GLY A C 1
ATOM 742 O O . GLY A 1 99 ? 30.955 9.334 -45.986 1.00 42.25 99 GLY A O 1
ATOM 743 N N . TYR A 1 100 ? 31.872 10.649 -44.372 1.00 44.31 100 TYR A N 1
ATOM 744 C CA . TYR A 1 100 ? 31.764 11.988 -44.957 1.00 44.31 100 TYR A CA 1
ATOM 745 C C . TYR A 1 100 ? 30.411 12.364 -45.587 1.00 44.31 100 TYR A C 1
ATOM 747 O O . TYR A 1 100 ? 30.131 11.959 -46.706 1.00 44.31 100 TYR A O 1
ATOM 755 N N . LEU A 1 101 ? 29.642 13.248 -44.928 1.00 37.22 101 LEU A N 1
ATOM 756 C CA . LEU A 1 101 ? 29.139 14.513 -45.508 1.00 37.22 101 LEU A CA 1
ATOM 757 C C . LEU A 1 101 ? 28.242 15.306 -44.525 1.00 37.22 101 LEU A C 1
ATOM 759 O O . LEU A 1 101 ? 27.373 14.754 -43.861 1.00 37.22 101 LEU A O 1
ATOM 763 N N . SER A 1 102 ? 28.509 16.618 -44.502 1.00 41.34 102 SER A N 1
ATOM 764 C CA . SER A 1 102 ? 27.736 17.779 -44.015 1.00 41.34 102 SER A CA 1
ATOM 765 C C . SER A 1 102 ? 27.289 17.871 -42.545 1.00 41.34 102 SER A C 1
ATOM 767 O O . SER A 1 102 ? 26.340 17.235 -42.103 1.00 41.34 102 SER A O 1
ATOM 769 N N . ASN A 1 103 ? 27.899 18.838 -41.851 1.00 46.88 103 ASN A N 1
ATOM 770 C CA . ASN A 1 103 ? 27.538 19.396 -40.541 1.00 46.88 103 ASN A CA 1
ATOM 771 C C . ASN A 1 103 ? 26.239 20.231 -40.532 1.00 46.88 103 ASN A C 1
ATOM 773 O O . ASN A 1 103 ? 26.047 21.055 -39.642 1.00 46.88 103 ASN A O 1
ATOM 777 N N . GLU A 1 104 ? 25.342 20.071 -41.500 1.00 43.53 104 GLU A N 1
ATOM 778 C CA . GLU A 1 104 ? 24.174 20.940 -41.632 1.00 43.53 104 GLU A CA 1
ATOM 779 C C . GLU A 1 104 ? 22.956 20.087 -41.992 1.00 43.53 104 GLU A C 1
ATOM 781 O O . GLU A 1 104 ? 22.885 19.506 -43.067 1.00 43.53 104 GLU A O 1
ATOM 786 N N . ALA A 1 105 ? 22.018 20.016 -41.045 1.00 42.41 105 ALA A N 1
ATOM 787 C CA . ALA A 1 105 ? 20.737 19.309 -41.088 1.00 42.41 105 ALA A CA 1
ATOM 788 C C . ALA A 1 105 ? 20.778 17.767 -41.018 1.00 42.41 105 ALA A C 1
ATOM 790 O O . ALA A 1 105 ? 21.019 17.082 -42.003 1.00 42.41 105 ALA A O 1
ATOM 791 N N . SER A 1 106 ? 20.375 17.216 -39.864 1.00 37.12 106 SER A N 1
ATOM 792 C CA . SER A 1 106 ? 19.187 16.343 -39.801 1.00 37.12 106 SER A CA 1
ATOM 793 C C . SER A 1 106 ? 18.887 15.892 -38.362 1.00 37.12 106 SER A C 1
ATOM 795 O O . SER A 1 106 ? 19.532 14.989 -37.841 1.00 37.12 106 SER A O 1
ATOM 797 N N . GLY A 1 107 ? 17.843 16.490 -37.775 1.00 37.78 107 GLY A N 1
ATOM 798 C CA . GLY A 1 107 ? 17.002 15.902 -36.727 1.00 37.78 107 GLY A CA 1
ATOM 799 C C . GLY A 1 107 ? 17.568 15.882 -35.307 1.00 37.78 107 GLY A C 1
ATOM 800 O O . GLY A 1 107 ? 18.544 15.197 -35.028 1.00 37.78 107 GLY A O 1
ATOM 801 N N . ASP A 1 108 ? 16.863 16.548 -34.390 1.00 42.25 108 ASP A N 1
ATOM 802 C CA . ASP A 1 108 ? 16.940 16.395 -32.930 1.00 42.25 108 ASP A CA 1
ATOM 803 C C . ASP A 1 108 ? 16.656 14.944 -32.482 1.00 42.25 108 ASP A C 1
ATOM 805 O O . ASP A 1 108 ? 15.652 14.629 -31.840 1.00 42.25 108 ASP A O 1
ATOM 809 N N . VAL A 1 109 ? 17.535 14.009 -32.829 1.00 47.41 109 VAL A N 1
ATOM 810 C CA . VAL A 1 109 ? 17.533 12.658 -32.280 1.00 47.41 109 VAL A CA 1
ATOM 811 C C . VAL A 1 109 ? 18.312 12.750 -30.979 1.00 47.41 109 VAL A C 1
ATOM 813 O O . VAL A 1 109 ? 19.538 12.840 -30.999 1.00 47.41 109 VAL A O 1
ATOM 816 N N . ALA A 1 110 ? 17.573 12.825 -29.868 1.00 47.41 110 ALA A N 1
ATOM 817 C CA . ALA A 1 110 ? 18.062 12.946 -28.495 1.00 47.41 110 ALA A CA 1
ATOM 818 C C . ALA A 1 110 ? 19.495 12.414 -28.331 1.00 47.41 110 ALA A C 1
ATOM 820 O O . ALA A 1 110 ? 19.743 11.208 -28.402 1.00 47.41 110 ALA A O 1
ATOM 821 N N . SER A 1 111 ? 20.445 13.330 -28.145 1.00 57.12 111 SER A N 1
ATOM 822 C CA . SER A 1 111 ? 21.850 12.986 -27.971 1.00 57.12 111 SER A CA 1
ATOM 823 C C . SER A 1 111 ? 22.004 11.969 -26.820 1.00 57.12 111 SER A C 1
ATOM 825 O O . SER A 1 111 ? 21.266 12.050 -25.834 1.00 57.12 111 SER A O 1
ATOM 827 N N . PRO A 1 112 ? 22.947 11.006 -26.896 1.00 57.41 112 PRO A N 1
ATOM 828 C CA . PRO A 1 112 ? 23.183 10.017 -25.837 1.00 57.41 112 PRO A CA 1
ATOM 829 C C . PRO A 1 112 ? 23.223 10.586 -24.398 1.00 57.41 112 PRO A C 1
ATOM 831 O O . PRO A 1 112 ? 22.649 9.949 -23.510 1.00 57.41 112 PRO A O 1
ATOM 834 N N . PRO A 1 113 ? 23.791 11.784 -24.120 1.00 61.44 113 PRO A N 1
ATOM 835 C CA . PRO A 1 113 ? 23.685 12.401 -22.792 1.00 61.44 113 PRO A CA 1
ATOM 836 C C . PRO A 1 113 ? 22.258 12.836 -22.401 1.00 61.44 113 PRO A C 1
ATOM 838 O O . PRO A 1 113 ? 21.898 12.736 -21.229 1.00 61.44 113 PRO A O 1
ATOM 841 N N . GLY A 1 114 ? 21.421 13.275 -23.346 1.00 64.69 114 GLY A N 1
ATOM 842 C CA . GLY A 1 114 ? 20.032 13.669 -23.084 1.00 64.69 114 GLY A CA 1
ATOM 843 C C . GLY A 1 114 ? 19.131 12.488 -22.710 1.00 64.69 114 GLY A C 1
ATOM 844 O O . GLY A 1 114 ? 18.325 12.591 -21.785 1.00 64.69 114 GLY A O 1
ATOM 845 N N . VAL A 1 115 ? 19.313 11.331 -23.357 1.00 68.06 115 VAL A N 1
ATOM 846 C CA . VAL A 1 115 ? 18.553 10.110 -23.023 1.00 68.06 115 VAL A CA 1
ATOM 847 C C . VAL A 1 115 ? 18.931 9.578 -21.638 1.00 68.06 115 VAL A C 1
ATOM 849 O O . VAL A 1 115 ? 18.050 9.185 -20.871 1.00 68.06 115 VAL A O 1
ATOM 852 N N . LEU A 1 116 ? 20.219 9.629 -21.278 1.00 67.94 116 LEU A N 1
ATOM 853 C CA . LEU A 1 116 ? 20.696 9.272 -19.937 1.00 67.94 116 LEU A CA 1
ATOM 854 C C . LEU A 1 116 ? 20.106 10.183 -18.854 1.00 67.94 116 LEU A C 1
ATOM 856 O O . LEU A 1 116 ? 19.683 9.694 -17.806 1.00 67.94 116 LEU A O 1
ATOM 860 N N . LEU A 1 117 ? 20.029 11.491 -19.113 1.00 74.00 117 LEU A N 1
ATOM 861 C CA . LEU A 1 117 ? 19.438 12.452 -18.182 1.00 74.00 117 LEU A CA 1
ATOM 862 C C . LEU A 1 117 ? 17.933 12.204 -17.994 1.00 74.00 117 LEU A C 1
ATOM 864 O O . LEU A 1 117 ? 17.464 12.136 -16.859 1.00 74.00 117 LEU A O 1
ATOM 868 N N . CYS A 1 118 ? 17.190 11.962 -19.078 1.00 71.00 118 CYS A N 1
ATOM 869 C CA . CYS A 1 118 ? 15.779 11.577 -19.006 1.00 71.00 118 CYS A CA 1
ATOM 870 C C . CYS A 1 118 ? 15.574 10.271 -18.223 1.00 71.00 118 CYS A C 1
ATOM 872 O O . CYS A 1 118 ? 14.698 10.207 -17.359 1.00 71.00 118 CYS A O 1
ATOM 874 N N . ALA A 1 119 ? 16.396 9.246 -18.470 1.00 71.56 119 ALA A N 1
ATOM 875 C CA . ALA A 1 119 ? 16.337 7.982 -17.738 1.00 71.56 119 ALA A CA 1
ATOM 876 C C . ALA A 1 119 ? 16.611 8.174 -16.235 1.00 71.56 119 ALA A C 1
ATOM 878 O O . ALA A 1 119 ? 15.896 7.615 -15.403 1.00 71.56 119 ALA A O 1
ATOM 879 N N . LEU A 1 120 ? 17.589 9.010 -15.874 1.00 75.12 120 LEU A N 1
ATOM 880 C CA . LEU A 1 120 ? 17.870 9.366 -14.481 1.00 75.12 120 LEU A CA 1
ATOM 881 C C . LEU A 1 120 ? 16.707 10.122 -13.830 1.00 75.12 120 LEU A C 1
ATOM 883 O O . LEU A 1 120 ? 16.298 9.756 -12.730 1.00 75.12 120 LEU A O 1
ATOM 887 N N . CYS A 1 121 ? 16.128 11.125 -14.496 1.00 77.06 121 CYS A N 1
ATOM 888 C CA . CYS A 1 121 ? 14.967 11.861 -13.982 1.00 77.06 121 CYS A CA 1
ATOM 889 C C . CYS A 1 121 ? 13.775 10.933 -13.719 1.00 77.06 121 CYS A C 1
ATOM 891 O O . CYS A 1 121 ? 13.133 11.013 -12.670 1.00 77.06 121 CYS A O 1
ATOM 893 N N . LEU A 1 122 ? 13.520 10.016 -14.650 1.00 77.06 122 LEU A N 1
ATOM 894 C CA . LEU A 1 122 ? 12.487 8.995 -14.540 1.00 77.06 122 LEU A CA 1
ATOM 895 C C . LEU A 1 122 ? 12.750 8.051 -13.351 1.00 77.06 122 LEU A C 1
ATOM 897 O O . LEU A 1 122 ? 11.851 7.822 -12.538 1.00 77.06 122 LEU A O 1
ATOM 901 N N . LEU A 1 123 ? 13.982 7.558 -13.188 1.00 75.88 123 LEU A N 1
ATOM 902 C CA . LEU A 1 123 ? 14.366 6.695 -12.065 1.00 75.88 123 LEU A CA 1
ATOM 903 C C . LEU A 1 123 ? 14.264 7.405 -10.710 1.00 75.88 123 LEU A C 1
ATOM 905 O O . LEU A 1 123 ? 13.749 6.820 -9.758 1.00 75.88 123 LEU A O 1
ATOM 909 N N . VAL A 1 124 ? 14.714 8.658 -10.611 1.00 76.69 124 VAL A N 1
ATOM 910 C CA . VAL A 1 124 ? 14.644 9.454 -9.373 1.00 76.69 124 VAL A CA 1
ATOM 911 C C . VAL A 1 124 ? 13.192 9.761 -9.006 1.00 76.69 124 VAL A C 1
ATOM 913 O O . VAL A 1 124 ? 12.797 9.561 -7.856 1.00 76.69 124 VAL A O 1
ATOM 916 N N . GLY A 1 125 ? 12.373 10.178 -9.977 1.00 73.75 125 GLY A N 1
ATOM 917 C CA . GLY A 1 125 ? 10.941 10.403 -9.769 1.00 73.75 125 GLY A CA 1
ATOM 918 C C . GLY A 1 125 ? 10.231 9.132 -9.301 1.00 73.75 125 GLY A C 1
ATOM 919 O O . GLY A 1 125 ? 9.485 9.151 -8.320 1.00 73.75 125 GLY A O 1
ATOM 920 N N . PHE A 1 126 ? 10.536 7.994 -9.927 1.00 75.31 126 PHE A N 1
ATOM 921 C CA . PHE A 1 126 ? 10.002 6.706 -9.503 1.00 75.31 126 PHE A CA 1
ATOM 922 C C . PHE A 1 126 ? 10.475 6.318 -8.093 1.00 75.31 126 PHE A C 1
ATOM 924 O O . PHE A 1 126 ? 9.650 5.961 -7.250 1.00 75.31 126 PHE A O 1
ATOM 931 N N . ALA A 1 127 ? 11.765 6.458 -7.779 1.00 73.88 127 ALA A N 1
ATOM 932 C CA . ALA A 1 127 ? 12.303 6.182 -6.448 1.00 73.88 127 ALA A CA 1
ATOM 933 C C . ALA A 1 127 ? 11.615 7.025 -5.358 1.00 73.88 127 ALA A C 1
ATOM 935 O O . ALA A 1 127 ? 11.278 6.498 -4.294 1.00 73.88 127 ALA A O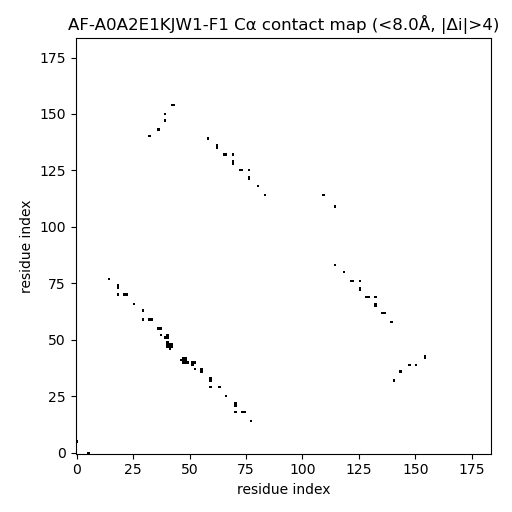 1
ATOM 936 N N . ALA A 1 128 ? 11.321 8.298 -5.640 1.00 73.62 128 ALA A N 1
ATOM 937 C CA . ALA A 1 128 ? 10.561 9.157 -4.737 1.00 73.62 128 ALA A CA 1
ATOM 938 C C . ALA A 1 128 ? 9.137 8.622 -4.495 1.00 73.62 128 ALA A C 1
ATOM 940 O O . ALA A 1 128 ? 8.695 8.544 -3.346 1.00 73.62 128 ALA A O 1
ATOM 941 N N . THR A 1 129 ? 8.433 8.169 -5.542 1.00 76.69 129 THR A N 1
ATOM 94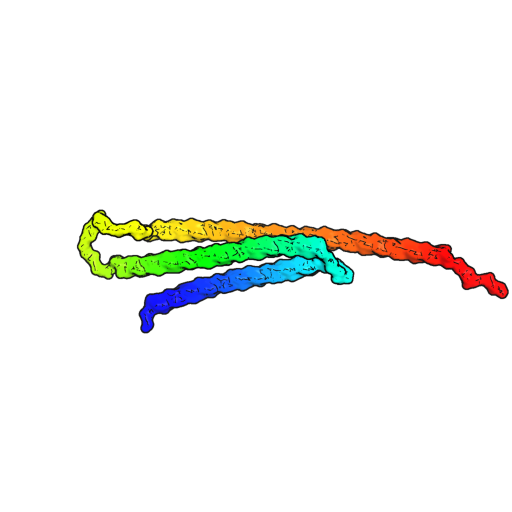2 C CA . THR A 1 129 ? 7.097 7.557 -5.382 1.00 76.69 129 THR A CA 1
ATOM 943 C C . THR A 1 129 ? 7.141 6.259 -4.570 1.00 76.69 129 THR A C 1
ATOM 945 O O . THR A 1 129 ? 6.278 6.037 -3.715 1.00 76.69 129 THR A O 1
ATOM 948 N N . VAL A 1 130 ? 8.182 5.437 -4.756 1.00 76.81 130 VAL A N 1
ATOM 949 C CA . VAL A 1 130 ? 8.412 4.215 -3.971 1.00 76.81 130 VAL A CA 1
ATOM 950 C C . VAL A 1 130 ? 8.612 4.552 -2.501 1.00 76.81 130 VAL A C 1
ATOM 952 O O . VAL A 1 130 ? 7.950 3.961 -1.644 1.00 76.81 130 VAL A O 1
ATOM 955 N N . GLN A 1 131 ? 9.465 5.527 -2.188 1.00 74.88 131 GLN A N 1
ATOM 956 C CA . GLN A 1 131 ? 9.693 5.952 -0.807 1.00 74.88 131 GLN A CA 1
ATOM 957 C C . GLN A 1 131 ? 8.422 6.498 -0.156 1.00 74.88 131 GLN A C 1
ATOM 959 O O . GLN A 1 131 ? 8.095 6.109 0.969 1.00 74.88 131 GLN A O 1
ATOM 964 N N . LEU A 1 132 ? 7.662 7.336 -0.869 1.00 75.31 132 LEU A N 1
ATOM 965 C CA . LEU A 1 132 ? 6.386 7.859 -0.382 1.00 75.31 132 LEU A CA 1
ATOM 966 C C . LEU A 1 132 ? 5.431 6.714 -0.018 1.00 75.31 132 LEU A C 1
ATOM 968 O O . LEU A 1 132 ? 4.781 6.728 1.031 1.00 75.31 132 LEU A O 1
ATOM 972 N N . GLN A 1 133 ? 5.398 5.672 -0.847 1.00 78.25 133 GLN A N 1
ATOM 973 C CA . GLN A 1 133 ? 4.540 4.522 -0.625 1.00 78.25 133 GLN A CA 1
ATOM 974 C C . GLN A 1 133 ? 5.015 3.623 0.525 1.00 78.25 133 GLN A C 1
ATOM 976 O O . GLN A 1 133 ? 4.192 3.127 1.303 1.00 78.25 133 GLN A O 1
ATOM 981 N N . VAL A 1 134 ? 6.325 3.412 0.673 1.00 79.25 134 VAL A N 1
ATOM 982 C CA . VAL A 1 134 ? 6.888 2.688 1.822 1.00 79.25 134 VAL A CA 1
ATOM 983 C C . VAL A 1 134 ? 6.563 3.434 3.117 1.00 79.25 134 VAL A C 1
ATOM 985 O O . VAL A 1 134 ? 6.116 2.809 4.083 1.00 79.25 134 VAL A O 1
ATOM 988 N N . ASN A 1 135 ? 6.681 4.763 3.122 1.00 81.38 135 ASN A N 1
ATOM 989 C CA . ASN A 1 135 ? 6.306 5.607 4.255 1.00 81.38 135 ASN A CA 1
ATOM 990 C C . ASN A 1 135 ? 4.805 5.516 4.561 1.00 81.38 135 ASN A C 1
ATOM 992 O O . ASN A 1 135 ? 4.420 5.312 5.714 1.00 81.38 135 ASN A O 1
ATOM 996 N N . ALA A 1 136 ? 3.942 5.555 3.544 1.00 78.69 136 ALA A N 1
ATOM 997 C CA . ALA A 1 136 ? 2.505 5.344 3.721 1.00 78.69 136 ALA A CA 1
ATOM 998 C C . ALA A 1 136 ? 2.199 3.959 4.327 1.00 78.69 136 ALA A C 1
ATOM 1000 O O . ALA A 1 136 ? 1.407 3.840 5.267 1.00 78.69 136 ALA A O 1
ATOM 1001 N N . MET A 1 137 ? 2.881 2.908 3.860 1.00 80.81 137 MET A N 1
ATOM 1002 C CA . MET A 1 137 ? 2.732 1.544 4.374 1.00 80.81 137 MET A CA 1
ATOM 1003 C C . MET A 1 137 ? 3.197 1.419 5.832 1.00 80.81 137 MET A C 1
ATOM 1005 O O . MET A 1 137 ? 2.547 0.748 6.642 1.00 80.81 137 MET A O 1
ATOM 1009 N N . THR A 1 138 ? 4.324 2.037 6.194 1.00 81.06 138 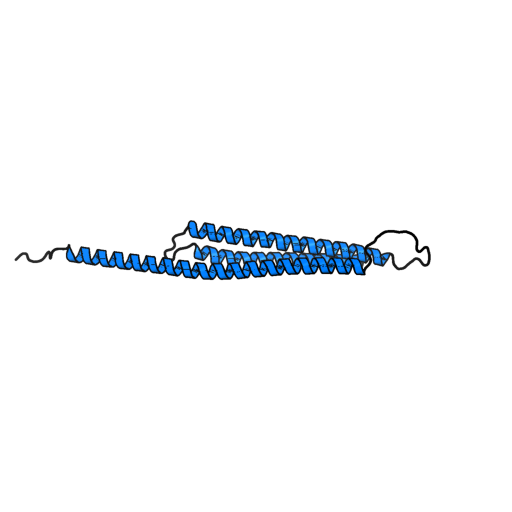THR A N 1
ATOM 1010 C CA . THR A 1 138 ? 4.843 1.991 7.568 1.00 81.06 138 THR A CA 1
ATOM 1011 C C . THR A 1 138 ? 3.939 2.769 8.521 1.00 81.06 138 THR A C 1
ATOM 1013 O O . THR A 1 138 ? 3.612 2.256 9.598 1.00 81.06 138 THR A O 1
ATOM 1016 N N . HIS A 1 139 ? 3.444 3.940 8.109 1.00 83.88 139 HIS A N 1
ATOM 1017 C CA . HIS A 1 139 ? 2.447 4.701 8.858 1.00 83.88 139 HIS A CA 1
ATOM 1018 C C . HIS A 1 139 ? 1.152 3.914 9.047 1.00 83.88 139 HIS A C 1
ATOM 1020 O O . HIS A 1 139 ? 0.647 3.849 10.170 1.00 83.88 139 HIS A O 1
ATOM 1026 N N . TYR A 1 140 ? 0.652 3.256 7.999 1.00 82.06 140 TYR A N 1
ATOM 1027 C CA . TYR A 1 140 ? -0.526 2.397 8.099 1.00 82.06 140 TYR A CA 1
ATOM 1028 C C . TYR A 1 140 ? -0.314 1.267 9.116 1.00 82.06 140 TYR A C 1
ATOM 1030 O O . TYR A 1 140 ? -1.119 1.095 10.030 1.00 82.06 140 TYR A O 1
ATOM 1038 N N . ARG A 1 141 ? 0.821 0.555 9.058 1.00 81.44 141 ARG A N 1
ATOM 1039 C CA . ARG A 1 141 ? 1.152 -0.507 10.029 1.00 81.44 141 ARG A CA 1
ATOM 1040 C C . ARG A 1 141 ? 1.229 0.011 11.467 1.00 81.44 141 ARG A C 1
ATOM 1042 O O . ARG A 1 141 ? 0.758 -0.668 12.381 1.00 81.44 141 ARG A O 1
ATOM 1049 N N . LYS A 1 142 ? 1.810 1.196 11.688 1.00 85.81 142 LYS A N 1
ATOM 1050 C CA . LYS A 1 142 ? 1.860 1.834 13.015 1.00 85.81 142 LYS A CA 1
ATOM 1051 C C . LYS A 1 142 ? 0.453 2.177 13.516 1.00 85.81 142 LYS A C 1
ATOM 1053 O O . LYS A 1 142 ? 0.110 1.802 14.638 1.00 85.81 142 LYS A O 1
ATOM 1058 N N . ARG A 1 143 ? -0.380 2.809 12.678 1.00 85.50 143 ARG A N 1
ATOM 1059 C CA . ARG A 1 143 ? -1.784 3.128 13.006 1.00 85.50 143 ARG A CA 1
ATOM 1060 C C . ARG A 1 143 ? -2.583 1.868 13.328 1.00 85.50 143 ARG A C 1
ATOM 1062 O O . ARG A 1 143 ? -3.268 1.842 14.345 1.00 85.50 143 ARG A O 1
ATOM 1069 N N . LEU A 1 144 ? -2.416 0.806 12.541 1.00 84.12 144 LEU A N 1
ATOM 1070 C CA . LEU A 1 144 ? -3.078 -0.479 12.756 1.00 84.12 144 LEU A CA 1
ATOM 1071 C C . LEU A 1 144 ? -2.732 -1.080 14.127 1.00 84.12 144 LEU A C 1
ATOM 1073 O O . LEU A 1 144 ? -3.610 -1.539 14.857 1.00 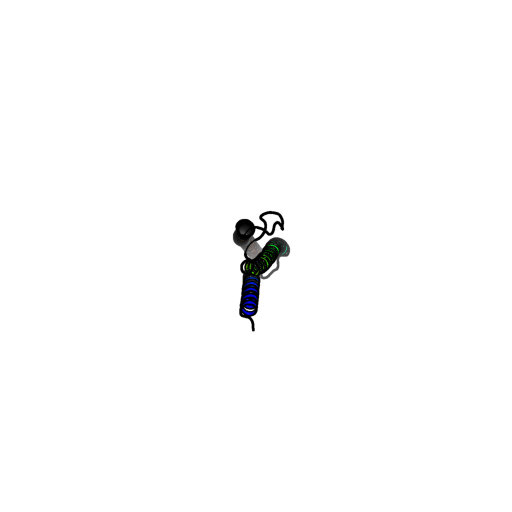84.12 144 LEU A O 1
ATOM 1077 N N . ARG A 1 145 ? -1.447 -1.058 14.511 1.00 84.12 145 ARG A N 1
ATOM 1078 C CA . ARG A 1 145 ? -0.998 -1.541 15.8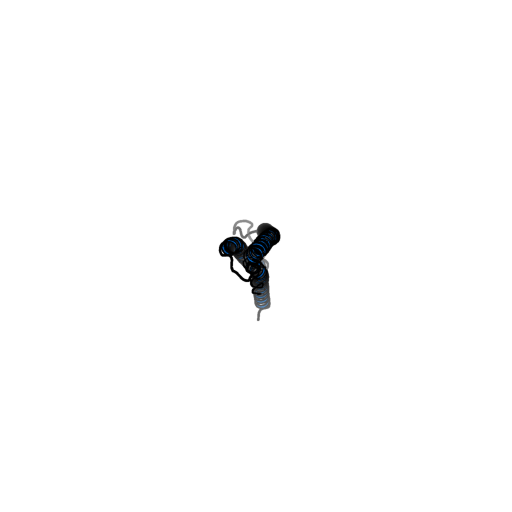30 1.00 84.12 145 ARG A CA 1
ATOM 1079 C C . ARG A 1 145 ? -1.557 -0.688 16.967 1.00 84.12 145 ARG A C 1
ATOM 1081 O O . ARG A 1 145 ? -1.978 -1.249 17.975 1.00 84.12 145 ARG A O 1
ATOM 1088 N N . SER A 1 146 ? -1.576 0.634 16.800 1.00 87.75 146 SER A N 1
ATOM 1089 C CA . SER A 1 146 ? -2.137 1.562 17.787 1.00 87.75 146 SER A CA 1
ATOM 1090 C C . SER A 1 146 ? -3.635 1.316 17.999 1.00 87.75 146 SER A C 1
ATOM 1092 O O . SER A 1 146 ? -4.062 1.041 19.120 1.00 87.75 146 SER A O 1
ATOM 1094 N N . ARG A 1 147 ? -4.423 1.269 16.915 1.00 83.38 147 ARG A N 1
ATOM 1095 C CA . ARG A 1 147 ? -5.865 0.976 16.975 1.00 83.38 147 ARG A CA 1
ATOM 1096 C C . ARG A 1 147 ? -6.156 -0.387 17.583 1.00 83.38 147 ARG A C 1
ATOM 1098 O O . ARG A 1 147 ? -7.060 -0.506 18.398 1.00 83.38 147 ARG A O 1
ATOM 1105 N N . ARG A 1 148 ? -5.359 -1.410 17.261 1.00 82.81 148 ARG A N 1
ATOM 1106 C CA . ARG A 1 148 ? -5.497 -2.738 17.875 1.00 82.81 148 ARG A CA 1
ATOM 1107 C C . ARG A 1 148 ? -5.355 -2.687 19.397 1.00 82.81 148 ARG A C 1
ATOM 1109 O O . ARG A 1 148 ? -6.106 -3.362 20.093 1.00 82.81 148 ARG A O 1
ATOM 1116 N N . ARG A 1 149 ? -4.408 -1.899 19.918 1.00 87.25 149 ARG A N 1
ATOM 1117 C CA . ARG A 1 149 ? -4.246 -1.699 21.368 1.00 87.25 149 ARG A CA 1
ATOM 1118 C C . ARG A 1 149 ? -5.446 -0.960 21.960 1.00 87.25 149 ARG A C 1
ATOM 1120 O O . ARG A 1 149 ? -5.958 -1.392 22.983 1.00 87.25 149 ARG A O 1
ATOM 1127 N N . GLN A 1 150 ? -5.931 0.083 21.287 1.00 87.69 150 GLN A N 1
ATOM 1128 C CA . GLN A 1 150 ? -7.122 0.824 21.716 1.00 87.69 150 GLN A CA 1
ATOM 1129 C C . GLN A 1 150 ? -8.375 -0.059 21.749 1.00 87.69 150 GLN A C 1
ATOM 1131 O O . GLN A 1 150 ? -9.114 -0.034 22.725 1.00 87.69 150 GLN A O 1
ATOM 1136 N N . TYR A 1 151 ? -8.604 -0.874 20.717 1.00 84.88 151 TYR A N 1
ATOM 1137 C CA . TYR A 1 151 ? -9.748 -1.784 20.669 1.00 84.88 151 TYR A CA 1
ATOM 1138 C C . TYR A 1 151 ? -9.694 -2.832 21.768 1.00 84.88 151 TYR A C 1
ATOM 1140 O O . TYR A 1 151 ? -10.707 -3.043 22.421 1.00 84.88 151 TYR A O 1
ATOM 1148 N N . ARG A 1 152 ? -8.516 -3.408 22.036 1.00 85.25 152 ARG A N 1
ATOM 1149 C CA . ARG A 1 152 ? -8.334 -4.307 23.181 1.00 85.25 152 ARG A CA 1
ATOM 1150 C C . ARG A 1 152 ? -8.635 -3.615 24.501 1.00 85.25 152 ARG A C 1
ATOM 1152 O O . ARG A 1 152 ? -9.442 -4.124 25.254 1.00 85.25 152 ARG A O 1
ATOM 1159 N N . ALA A 1 153 ? -8.086 -2.423 24.733 1.00 88.62 153 ALA A N 1
ATOM 1160 C CA . ALA A 1 153 ? -8.338 -1.687 25.969 1.00 88.62 153 ALA A CA 1
ATOM 1161 C C . ALA A 1 153 ? -9.832 -1.374 26.181 1.00 88.62 153 ALA A C 1
ATOM 1163 O O . ALA A 1 153 ? -10.323 -1.462 27.301 1.00 88.62 153 ALA A O 1
ATOM 1164 N N . VAL A 1 154 ? -10.563 -1.028 25.115 1.00 88.50 154 VAL A N 1
ATOM 1165 C CA . VAL A 1 154 ? -12.016 -0.795 25.184 1.00 88.50 154 VAL A CA 1
ATOM 1166 C C . VAL A 1 154 ? -12.785 -2.099 25.404 1.00 88.50 154 VAL A C 1
ATOM 1168 O O . VAL A 1 154 ? -13.726 -2.114 26.192 1.00 88.50 154 VAL A O 1
ATOM 1171 N N . ASP A 1 155 ? -12.402 -3.181 24.726 1.00 86.50 155 ASP A N 1
ATOM 1172 C CA . ASP A 1 155 ? -13.065 -4.481 24.863 1.00 86.50 155 ASP A CA 1
ATOM 1173 C C . ASP A 1 155 ? -12.809 -5.091 26.258 1.00 86.50 155 ASP A C 1
ATOM 1175 O O . ASP A 1 155 ? -13.728 -5.645 26.854 1.00 86.50 155 ASP A O 1
ATOM 1179 N N . ASP A 1 156 ? -11.611 -4.914 26.822 1.00 89.31 156 ASP A N 1
ATOM 1180 C CA . ASP A 1 156 ? -11.251 -5.359 28.176 1.00 89.31 156 ASP A CA 1
ATOM 1181 C C . ASP A 1 156 ? -11.989 -4.569 29.264 1.00 89.31 156 ASP A C 1
ATOM 1183 O O . ASP A 1 156 ? -12.325 -5.133 30.304 1.00 89.31 156 ASP A O 1
ATOM 1187 N N . ARG A 1 157 ? -12.252 -3.271 29.040 1.00 90.31 157 ARG A N 1
ATOM 1188 C CA . ARG A 1 157 ? -13.103 -2.462 29.931 1.00 90.31 157 ARG A CA 1
ATOM 1189 C C . ARG A 1 157 ? -14.541 -2.963 29.908 1.00 90.31 157 ARG A C 1
ATOM 1191 O O . ARG A 1 157 ? -15.056 -3.327 30.949 1.00 90.31 157 ARG A O 1
ATOM 1198 N N . ARG A 1 158 ? -15.130 -3.117 28.717 1.00 85.81 158 ARG A N 1
ATOM 1199 C CA . ARG A 1 158 ? -16.501 -3.638 28.570 1.00 85.81 158 ARG A CA 1
ATOM 1200 C C . ARG A 1 158 ? -16.686 -5.014 29.198 1.00 85.81 158 ARG A C 1
ATOM 1202 O O . ARG A 1 158 ? -17.747 -5.295 29.732 1.00 85.81 158 ARG A O 1
ATOM 1209 N N . ARG A 1 159 ? -15.671 -5.877 29.103 1.00 86.62 159 ARG A N 1
ATOM 1210 C CA . ARG A 1 159 ? -15.686 -7.185 29.763 1.00 86.62 159 ARG A CA 1
ATOM 1211 C C . ARG A 1 159 ? -15.701 -7.054 31.276 1.00 86.62 159 ARG A C 1
ATOM 1213 O O . ARG A 1 159 ? -16.500 -7.721 31.907 1.00 86.62 159 ARG A O 1
ATOM 1220 N N . ARG A 1 160 ? -14.843 -6.202 31.842 1.00 89.56 160 ARG A N 1
ATOM 1221 C CA . ARG A 1 160 ? -14.844 -5.936 33.286 1.00 89.56 160 ARG A CA 1
ATOM 1222 C C . ARG A 1 160 ? -16.179 -5.376 33.756 1.00 89.56 160 ARG A C 1
ATOM 1224 O O . ARG A 1 160 ? -16.703 -5.881 34.732 1.00 89.56 160 ARG A O 1
ATOM 1231 N N . ASP A 1 161 ? -16.736 -4.415 33.029 1.00 91.31 161 ASP A N 1
ATOM 1232 C CA . ASP A 1 161 ? -18.036 -3.829 33.365 1.00 91.31 161 ASP A CA 1
ATOM 1233 C C . ASP A 1 161 ? -19.151 -4.891 33.327 1.00 91.31 161 ASP A C 1
ATOM 1235 O O . ASP A 1 161 ? -20.004 -4.912 34.203 1.00 91.31 161 ASP A O 1
ATOM 1239 N N . ALA A 1 162 ? -19.116 -5.811 32.353 1.00 88.69 162 ALA A N 1
ATOM 1240 C CA . ALA A 1 162 ? -20.061 -6.926 32.284 1.00 88.69 162 ALA A CA 1
ATOM 1241 C C . ALA A 1 162 ? -19.897 -7.915 33.450 1.00 88.69 162 ALA A C 1
ATOM 1243 O O . ALA A 1 162 ? -20.897 -8.325 34.021 1.00 88.69 162 ALA A O 1
ATOM 1244 N N . TYR A 1 163 ? -18.658 -8.258 33.828 1.00 89.06 163 TYR A N 1
ATOM 1245 C CA . TYR A 1 163 ? -18.401 -9.124 34.985 1.00 89.06 163 TYR A CA 1
ATOM 1246 C C . TYR A 1 163 ? -18.872 -8.497 36.300 1.00 89.06 163 TYR A C 1
ATOM 1248 O O . TYR A 1 163 ? -19.411 -9.210 37.135 1.00 89.06 163 TYR A O 1
ATOM 1256 N N . LEU A 1 164 ? -18.678 -7.185 36.474 1.00 91.81 164 LEU A N 1
ATOM 1257 C CA . LEU A 1 164 ? -19.152 -6.465 37.660 1.00 91.81 164 LEU A CA 1
ATOM 1258 C C . LEU A 1 164 ? -20.685 -6.404 37.704 1.00 91.81 164 LEU A C 1
ATOM 1260 O O . LEU A 1 164 ? -21.281 -6.675 38.734 1.00 91.81 164 LEU A O 1
ATOM 1264 N N . ALA A 1 165 ? -21.338 -6.128 36.573 1.00 90.19 165 ALA A N 1
ATOM 1265 C CA . ALA A 1 165 ? -22.800 -6.140 36.511 1.00 90.19 165 ALA A CA 1
ATOM 1266 C C . ALA A 1 165 ? -23.391 -7.533 36.800 1.00 90.19 165 ALA A C 1
ATOM 1268 O O . ALA A 1 165 ? -24.443 -7.641 37.423 1.00 90.19 165 ALA A O 1
ATOM 1269 N N . GLU A 1 166 ? -22.721 -8.598 36.350 1.00 91.00 166 GLU A N 1
ATOM 1270 C CA . GLU A 1 166 ? -23.126 -9.977 36.634 1.00 91.00 166 GLU A CA 1
ATOM 1271 C C . GLU A 1 166 ? -22.932 -10.329 38.117 1.00 91.00 166 GLU A C 1
ATOM 1273 O O . GLU A 1 166 ? -23.837 -10.907 38.717 1.00 91.00 166 GLU A O 1
ATOM 1278 N N . SER A 1 167 ? -21.817 -9.924 38.742 1.00 88.38 167 SER A N 1
ATOM 1279 C CA . SER A 1 167 ? -21.629 -10.115 40.187 1.00 88.38 167 SER A CA 1
ATOM 1280 C C . SER A 1 167 ? -22.677 -9.375 41.014 1.00 88.38 167 SER A C 1
ATOM 1282 O O . SER A 1 167 ? -23.253 -9.985 41.910 1.00 88.38 167 SER A O 1
ATOM 1284 N N . ASP A 1 168 ? -22.983 -8.120 40.671 1.00 89.88 168 ASP A N 1
ATOM 1285 C CA . ASP A 1 168 ? -23.995 -7.326 41.382 1.00 89.88 168 ASP A CA 1
ATOM 1286 C C . ASP A 1 168 ? -25.377 -8.000 41.284 1.00 89.88 168 ASP A C 1
ATOM 1288 O O . ASP A 1 168 ? -26.084 -8.138 42.280 1.00 89.88 168 ASP A O 1
ATOM 1292 N N . SER A 1 169 ? -25.735 -8.525 40.102 1.00 85.75 169 SER A N 1
ATOM 1293 C CA . SER A 1 169 ? -27.011 -9.229 39.914 1.00 85.75 169 SER A CA 1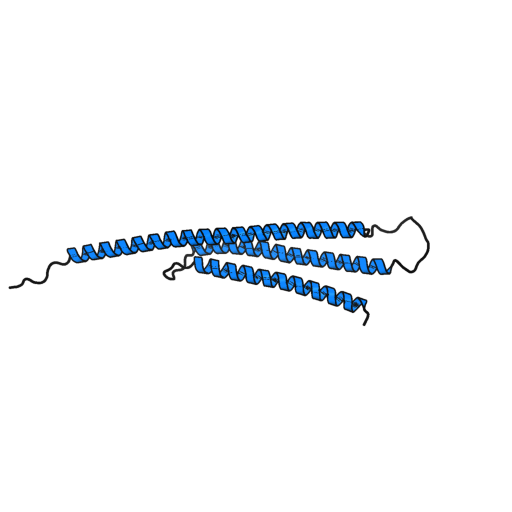
ATOM 1294 C C . SER A 1 169 ? -27.137 -10.523 40.730 1.00 85.75 169 SER A C 1
ATOM 1296 O O . SER A 1 169 ? -28.234 -10.860 41.171 1.00 85.75 169 SER A O 1
ATOM 1298 N N . LEU A 1 170 ? -26.028 -11.234 40.964 1.00 85.50 170 LEU A N 1
ATOM 1299 C CA . LEU A 1 170 ? -26.011 -12.452 41.781 1.00 85.50 170 LEU A CA 1
ATOM 1300 C C . LEU A 1 170 ? -26.124 -12.142 43.282 1.00 85.50 170 LEU A C 1
ATOM 1302 O O . LEU A 1 170 ? -26.739 -12.913 44.020 1.00 85.50 170 LEU A O 1
ATOM 1306 N N . GLU A 1 171 ? -25.554 -11.027 43.744 1.00 81.12 171 GLU A N 1
ATOM 1307 C CA . GLU A 1 171 ? -25.688 -10.579 45.137 1.00 81.12 171 GLU A CA 1
ATOM 1308 C C . GLU A 1 171 ? -27.128 -10.135 45.458 1.00 81.12 171 GLU A C 1
ATOM 1310 O O . GLU A 1 171 ? -27.668 -10.484 46.516 1.00 81.12 171 GLU A O 1
ATOM 1315 N N . ASP A 1 172 ? -27.791 -9.454 44.520 1.00 82.06 172 ASP A N 1
ATOM 1316 C CA . ASP A 1 172 ? -29.205 -9.071 44.637 1.00 82.06 172 ASP A CA 1
ATOM 1317 C C . ASP A 1 172 ? -30.147 -10.300 44.656 1.00 82.06 172 ASP A C 1
ATOM 1319 O O . ASP A 1 172 ? -31.139 -10.336 45.393 1.00 82.06 172 ASP A O 1
ATOM 1323 N N . GLU A 1 173 ? -29.846 -11.358 43.895 1.00 77.44 173 GLU A N 1
ATOM 1324 C CA . GLU A 1 173 ? -30.632 -12.606 43.891 1.00 77.44 173 GLU A CA 1
ATOM 1325 C C . GLU A 1 173 ? -30.433 -13.430 45.181 1.00 77.44 173 GLU A C 1
ATOM 1327 O O . GLU A 1 173 ? -31.388 -13.978 45.747 1.00 77.44 173 GLU A O 1
ATOM 1332 N N . ALA A 1 174 ? -29.205 -13.462 45.710 1.00 73.12 174 ALA A N 1
ATOM 1333 C CA . ALA A 1 174 ? -28.888 -14.139 46.968 1.00 73.12 174 ALA A CA 1
ATOM 1334 C C . ALA A 1 174 ? -29.538 -13.465 48.190 1.00 73.12 174 ALA A C 1
ATOM 1336 O O . ALA A 1 174 ? -29.903 -14.145 49.149 1.00 73.12 174 ALA A O 1
ATOM 1337 N N . THR A 1 175 ? -29.707 -12.141 48.162 1.00 71.62 175 THR A N 1
ATOM 1338 C CA . THR A 1 175 ? -30.349 -11.379 49.248 1.00 71.62 175 THR A CA 1
ATOM 1339 C C . THR A 1 175 ? -31.875 -11.343 49.150 1.00 71.62 175 THR A C 1
ATOM 1341 O O . THR A 1 175 ? -32.545 -11.190 50.172 1.00 71.62 175 THR A O 1
ATOM 1344 N N . SER A 1 176 ? -32.443 -11.524 47.954 1.00 67.06 176 SER A N 1
ATOM 1345 C CA . SER A 1 176 ? -33.898 -11.539 47.730 1.00 67.06 176 SER A CA 1
ATOM 1346 C C . SER A 1 176 ? -34.554 -12.918 47.872 1.00 67.06 176 SER A C 1
ATOM 1348 O O . SER A 1 176 ? -35.782 -13.001 47.931 1.00 67.06 176 SER A O 1
ATOM 1350 N N . SER A 1 177 ? -33.769 -13.992 47.995 1.00 60.75 177 SER A N 1
ATOM 1351 C CA . SER A 1 177 ? -34.262 -15.347 48.266 1.00 60.75 177 SER A CA 1
ATOM 1352 C C . SER A 1 177 ? -34.473 -15.561 49.779 1.00 60.75 177 SER A C 1
ATOM 1354 O O . SER A 1 177 ? -33.491 -15.682 50.515 1.00 60.75 177 SER A O 1
ATOM 1356 N N . PRO A 1 178 ? -35.719 -15.612 50.300 1.00 64.06 178 PRO A N 1
ATOM 1357 C CA . PRO A 1 178 ? -35.951 -15.854 51.723 1.00 64.06 178 PRO A CA 1
ATOM 1358 C C . PRO A 1 178 ? -35.529 -17.285 52.102 1.00 64.06 178 PRO A C 1
ATOM 1360 O O . PRO A 1 178 ? -35.666 -18.195 51.281 1.00 64.06 178 PRO A O 1
ATOM 1363 N N . PRO A 1 179 ? -35.066 -17.535 53.343 1.00 60.41 179 PRO A N 1
ATOM 1364 C CA . PRO A 1 179 ? -34.744 -18.884 53.793 1.00 60.41 179 PRO A CA 1
ATOM 1365 C C . PRO A 1 179 ? -36.018 -19.741 53.829 1.00 60.41 179 PRO A C 1
ATOM 1367 O O . PRO A 1 179 ? -36.791 -19.716 54.786 1.00 60.41 179 PRO A O 1
ATOM 1370 N N . SER A 1 180 ? -36.250 -20.522 52.774 1.00 61.19 180 SER A N 1
ATOM 1371 C CA . SER A 1 180 ? -37.276 -21.560 52.733 1.00 61.19 180 SER A CA 1
ATOM 1372 C C . SER A 1 180 ? -36.804 -22.753 53.568 1.00 61.19 180 SER A C 1
ATOM 1374 O O . SER A 1 180 ? -36.248 -23.715 53.040 1.00 61.19 180 SER A O 1
ATOM 1376 N N . GLY A 1 181 ? -36.939 -22.672 54.890 1.00 59.69 181 GLY A N 1
ATOM 1377 C CA . GLY A 1 181 ? -36.436 -23.742 55.749 1.00 59.69 181 GLY A CA 1
ATOM 1378 C C . GLY A 1 181 ? -36.537 -23.478 57.240 1.00 59.69 181 GLY A C 1
ATOM 1379 O O . GLY A 1 181 ? -35.546 -23.626 57.937 1.00 59.69 181 GLY A O 1
ATOM 1380 N N . PHE A 1 182 ? -37.714 -23.094 57.730 1.00 55.38 182 PHE A N 1
ATOM 1381 C CA . PHE A 1 182 ? -38.096 -23.295 59.132 1.00 55.38 182 PHE A CA 1
ATOM 1382 C C . PHE A 1 182 ? -39.617 -23.493 59.188 1.00 55.38 182 PHE A C 1
ATOM 1384 O O . PHE A 1 182 ? -40.378 -22.593 59.530 1.00 55.38 182 PHE A O 1
ATOM 1391 N N . ALA A 1 183 ? -40.074 -24.670 58.765 1.00 55.19 183 ALA A N 1
ATOM 1392 C CA . ALA A 1 183 ? -41.370 -25.198 59.174 1.00 55.19 183 ALA A CA 1
ATOM 1393 C C . ALA A 1 183 ? -41.065 -26.285 60.208 1.00 55.19 183 ALA A C 1
ATOM 1395 O O . ALA A 1 183 ? -40.265 -27.178 59.924 1.00 55.19 183 ALA A O 1
ATOM 1396 N N . GLY A 1 184 ? -41.585 -26.080 61.421 1.00 51.66 184 GLY A N 1
ATOM 1397 C CA . GLY A 1 184 ? -41.337 -26.909 62.602 1.00 51.66 184 GLY A CA 1
ATOM 1398 C C . GLY A 1 184 ? -41.962 -28.292 62.559 1.00 51.66 184 GLY A C 1
ATOM 1399 O O . GLY A 1 184 ? -42.691 -28.602 61.591 1.00 51.66 184 GLY A O 1
#

Secondary structure (DSSP, 8-state):
--HHHHHHHHHHHHHHHHHHHHHHHHHHHHHHHHHHHHHHHB-TTS-B-HHHHHHHHHHHHHHHHHHHHHHHHHHHHHHHHHHHHHHHHHHHTTSSS-----SS-------HHHHHHHHHHHHHHHHHHHHHHHHHHHHHHHHHHHHHHHHHHHHHHHHHHHHHHHHHHHHHHHHHS-------

Nearest PDB structures (foldseek):
  8otz-assembly1_DS  TM=4.324E-01  e=7.794E+00  Bos taurus
  7sqc-assembly1_1X  TM=2.618E-01  e=3.169E+00  Chlamydomonas reinhardtii
  7sqc-assembly1_1H  TM=3.415E-01  e=7.794E+00  Chlamydomonas reinhardtii
  8otz-assembly1_DR  TM=3.420E-01  e=8.244E+00  Bos taurus

Mean predicted aligned error: 13.22 Å

Solvent-accessible surface area (backbone atoms only — not comparable to full-atom values): 10606 Å² total; per-residue (Å²): 132,59,72,68,60,55,54,50,52,50,53,54,51,52,51,51,50,51,54,51,50,53,50,51,56,47,52,52,51,50,52,54,50,48,55,56,48,55,58,64,21,41,43,101,85,70,50,75,37,67,76,49,41,56,55,50,47,54,55,49,50,53,56,46,52,60,44,52,52,49,52,50,49,49,51,52,52,52,51,53,51,51,53,50,49,52,52,51,58,56,51,58,70,69,72,75,85,74,82,87,84,74,101,68,86,82,76,96,66,72,51,74,72,54,51,52,50,51,52,48,54,52,50,52,54,48,50,52,53,51,50,54,48,51,52,52,51,51,51,49,54,51,50,52,54,52,50,50,53,51,51,49,56,53,53,56,48,54,49,50,53,50,53,51,55,52,52,52,53,51,53,56,51,63,71,69,54,74,86,88,79,82,80,134

Foldseek 3Di:
DDPVVVVLVVLVVVLVVVLVVLVVVLVVLLVVLVVLQQVLQAFPVRDGHPVSVVVSVVLSVVLVVLSVVLSVLSNVLSVVVSVLVVLVVVVVVVVDDDDDDDPDDDDPPPDPVRSVVVNVVSVVVSVVSVVVSVVSSVVSVVVSVVVSVVSVVVSVVVVVVVVVVVVVVVVVVVVPDPPPDDDD